Protein AF-A0A3M2K4P4-F1 (afdb_monomer_lite)

Structure (mmCIF, N/CA/C/O backbone):
data_AF-A0A3M2K4P4-F1
#
_entry.id   AF-A0A3M2K4P4-F1
#
loop_
_atom_site.group_PDB
_atom_site.id
_atom_site.type_symbol
_atom_site.label_atom_id
_atom_site.label_alt_id
_atom_site.label_comp_id
_atom_site.label_asym_id
_atom_site.label_entity_id
_atom_site.label_seq_id
_atom_site.pdbx_PDB_ins_code
_atom_site.Cartn_x
_atom_site.Cartn_y
_atom_site.Cartn_z
_atom_site.occupancy
_atom_site.B_iso_or_equiv
_atom_site.auth_seq_id
_atom_site.auth_comp_id
_atom_site.auth_asym_id
_atom_site.auth_atom_id
_atom_site.pdbx_PDB_model_num
ATOM 1 N N . MET A 1 1 ? 1.712 21.536 68.645 1.00 36.56 1 MET A N 1
ATOM 2 C CA . MET A 1 1 ? 0.924 21.817 67.427 1.00 36.56 1 MET A CA 1
ATOM 3 C C . MET A 1 1 ? 0.903 20.553 66.598 1.00 36.56 1 MET A C 1
ATOM 5 O O . MET A 1 1 ? 1.963 20.072 66.231 1.00 36.56 1 MET A O 1
ATOM 9 N N . ILE A 1 2 ? -0.284 19.988 66.403 1.00 33.88 2 ILE A N 1
ATOM 10 C CA . ILE A 1 2 ? -0.545 18.849 65.521 1.00 33.88 2 ILE A CA 1
ATOM 11 C C . ILE A 1 2 ? -1.003 19.459 64.196 1.00 33.88 2 ILE A C 1
ATOM 13 O O . ILE A 1 2 ? -1.949 20.243 64.205 1.00 33.88 2 ILE A O 1
ATOM 17 N N . ALA A 1 3 ? -0.339 19.133 63.091 1.00 34.56 3 ALA A N 1
ATOM 18 C CA . ALA A 1 3 ? -0.828 19.438 61.752 1.00 34.56 3 ALA A CA 1
ATOM 19 C C . ALA A 1 3 ? -0.998 18.115 61.003 1.00 34.56 3 ALA A C 1
ATOM 21 O O . ALA A 1 3 ? -0.027 17.474 60.610 1.00 34.56 3 ALA A O 1
ATOM 22 N N . ALA A 1 4 ? -2.256 17.701 60.885 1.00 36.50 4 ALA A N 1
ATOM 23 C CA . ALA A 1 4 ? -2.711 16.687 59.955 1.00 36.50 4 ALA A CA 1
ATOM 24 C C . ALA A 1 4 ? -3.015 17.362 58.610 1.00 36.50 4 ALA A C 1
ATOM 26 O O . ALA A 1 4 ? -3.695 18.385 58.576 1.00 36.50 4 ALA A O 1
ATOM 27 N N . VAL A 1 5 ? -2.546 16.762 57.522 1.00 39.50 5 VAL A N 1
ATOM 28 C CA . VAL A 1 5 ? -3.052 16.949 56.153 1.00 39.50 5 VAL A CA 1
ATOM 29 C C . VAL A 1 5 ? -3.102 15.524 55.597 1.00 39.50 5 VAL A C 1
ATOM 31 O O . VAL A 1 5 ? -2.064 14.942 55.307 1.00 39.50 5 VAL A O 1
ATOM 34 N N . ILE A 1 6 ? -4.161 14.762 55.887 1.00 40.75 6 ILE A N 1
ATOM 35 C CA . ILE A 1 6 ? -5.349 14.549 55.037 1.00 40.75 6 ILE A CA 1
ATOM 36 C C . ILE A 1 6 ? -4.992 14.561 53.550 1.00 40.75 6 ILE A C 1
ATOM 38 O O . ILE A 1 6 ? -4.611 15.585 52.994 1.00 40.75 6 ILE A O 1
ATOM 42 N N . GLY A 1 7 ? -5.097 13.380 52.947 1.00 34.50 7 GLY A N 1
ATOM 43 C CA . GLY A 1 7 ? -4.673 13.114 51.588 1.00 34.50 7 GLY A CA 1
ATOM 44 C C . GLY A 1 7 ? -5.537 13.748 50.507 1.00 34.50 7 GLY A C 1
ATOM 45 O O . GLY A 1 7 ? -6.680 14.143 50.720 1.00 34.50 7 GLY A O 1
ATOM 46 N N . ALA A 1 8 ? -4.962 13.744 49.313 1.00 34.66 8 ALA A N 1
ATOM 47 C CA . ALA A 1 8 ? -5.677 13.780 48.053 1.00 34.66 8 ALA A CA 1
ATOM 48 C C . ALA A 1 8 ? -5.271 12.508 47.305 1.00 34.66 8 ALA A C 1
ATOM 50 O O . ALA A 1 8 ? -4.270 12.466 46.593 1.00 34.66 8 ALA A O 1
ATOM 51 N N . GLY A 1 9 ? -6.005 11.433 47.581 1.00 32.06 9 GLY A N 1
ATOM 52 C CA . GLY A 1 9 ? -6.068 10.310 46.666 1.00 32.06 9 GLY A CA 1
ATOM 53 C C . GLY A 1 9 ? -6.831 10.716 45.408 1.00 32.06 9 GLY A C 1
ATOM 54 O O . GLY A 1 9 ? -7.699 11.590 45.449 1.00 32.06 9 GLY A O 1
ATOM 55 N N . SER A 1 10 ? -6.515 10.003 44.330 1.00 39.97 10 SER A N 1
ATOM 56 C CA . SER A 1 10 ? -7.394 9.717 43.195 1.00 39.97 10 SER A CA 1
ATOM 57 C C . SER A 1 10 ? -7.942 10.914 42.416 1.00 39.97 10 SER A C 1
ATOM 59 O O . SER A 1 10 ? -9.105 11.278 42.549 1.00 39.97 10 SER A O 1
ATOM 61 N N . SER A 1 11 ? -7.155 11.391 41.451 1.00 33.38 11 SER A N 1
ATOM 62 C CA . SER A 1 11 ? -7.705 11.671 40.122 1.00 33.38 11 SER A CA 1
ATOM 63 C C . SER A 1 11 ? -7.665 10.369 39.316 1.00 33.38 11 SER A C 1
ATOM 65 O O . SER A 1 11 ? -6.853 10.206 38.408 1.00 33.38 11 SER A O 1
ATOM 67 N N . ALA A 1 12 ? -8.508 9.407 39.702 1.00 38.25 12 ALA A N 1
ATOM 68 C CA . ALA A 1 12 ? -8.997 8.445 38.731 1.00 38.25 12 ALA A CA 1
ATOM 69 C C . ALA A 1 12 ? -9.839 9.293 37.780 1.00 38.25 12 ALA A C 1
ATOM 71 O O . ALA A 1 12 ? -10.959 9.675 38.119 1.00 38.25 12 ALA A O 1
ATOM 72 N N . ALA A 1 13 ? -9.227 9.712 36.671 1.00 39.34 13 ALA A N 1
ATOM 73 C CA . ALA A 1 13 ? -9.981 10.169 35.521 1.00 39.34 13 ALA A CA 1
ATOM 74 C C . ALA A 1 13 ? -11.077 9.128 35.306 1.00 39.34 13 ALA A C 1
ATOM 76 O O . ALA A 1 13 ? -10.793 7.930 35.375 1.00 39.34 13 ALA A O 1
ATOM 77 N N . GLU A 1 14 ? -12.318 9.590 35.202 1.00 40.16 14 GLU A N 1
ATOM 78 C CA . GLU A 1 14 ? -13.475 8.742 34.973 1.00 40.16 14 GLU A CA 1
ATOM 79 C C . GLU A 1 14 ? -13.104 7.750 33.875 1.00 40.16 14 GLU A C 1
ATOM 81 O O . GLU A 1 14 ? -12.906 8.137 32.725 1.00 40.16 14 GLU A O 1
ATOM 86 N N . ALA A 1 15 ? -12.927 6.483 34.257 1.00 43.59 15 ALA A N 1
ATOM 87 C CA . ALA A 1 15 ? -12.843 5.391 33.316 1.00 43.59 15 ALA A CA 1
ATOM 88 C C . ALA A 1 15 ? -14.204 5.390 32.624 1.00 43.59 15 ALA A C 1
ATOM 90 O O . ALA A 1 15 ? -15.168 4.827 33.142 1.00 43.59 15 ALA A O 1
ATOM 91 N N . SER A 1 16 ? -14.311 6.149 31.531 1.00 52.38 16 SER A N 1
ATOM 92 C CA . SER A 1 16 ? -15.466 6.175 30.650 1.00 52.38 16 SER A CA 1
ATOM 93 C C . SER A 1 16 ? -15.803 4.721 30.389 1.00 52.38 16 SER A C 1
ATOM 95 O O . SER A 1 16 ? -14.958 4.055 29.819 1.00 52.38 16 SER A O 1
ATOM 97 N N . ASP A 1 17 ? -16.934 4.218 30.880 1.00 70.75 17 ASP A N 1
ATOM 98 C CA . ASP A 1 17 ? -17.242 2.785 30.972 1.00 70.75 17 ASP A CA 1
ATOM 99 C C . ASP A 1 17 ? -16.776 2.003 29.733 1.00 70.75 17 ASP A C 1
ATOM 101 O O . ASP A 1 17 ? -17.458 1.998 28.710 1.00 70.75 17 ASP A O 1
ATOM 105 N N . ILE A 1 18 ? -15.578 1.414 29.808 1.00 78.00 18 ILE A N 1
ATOM 106 C CA . ILE A 1 18 ? -14.927 0.710 28.693 1.00 78.00 18 ILE A CA 1
ATOM 107 C C . ILE A 1 18 ? -15.482 -0.715 28.606 1.00 78.00 18 ILE A C 1
ATOM 109 O O . ILE A 1 18 ? -15.419 -1.351 27.553 1.00 78.00 18 ILE A O 1
ATOM 113 N N . GLY A 1 19 ? -16.134 -1.183 29.680 1.00 81.81 19 GLY A N 1
ATOM 114 C CA . GLY A 1 19 ? -16.875 -2.440 29.706 1.00 81.81 19 GLY A CA 1
ATOM 115 C C . GLY A 1 19 ? -17.906 -2.521 28.582 1.00 81.81 19 GLY A C 1
ATOM 116 O O . GLY A 1 19 ? -18.100 -3.594 28.017 1.00 81.81 19 GLY A O 1
ATOM 117 N N . ARG A 1 20 ? -18.456 -1.378 28.143 1.00 87.50 20 ARG A N 1
ATOM 118 C CA . ARG A 1 20 ? -19.363 -1.305 26.987 1.00 87.50 20 ARG A CA 1
ATOM 119 C C . ARG A 1 20 ? -18.801 -1.935 25.709 1.00 87.50 20 ARG A C 1
ATOM 121 O O . ARG A 1 20 ? -19.560 -2.489 24.921 1.00 87.50 20 ARG A O 1
ATOM 128 N N . PHE A 1 21 ? -17.488 -1.861 25.484 1.00 89.31 21 PHE A N 1
ATOM 129 C CA . PHE A 1 21 ? -16.862 -2.434 24.290 1.00 89.31 21 PHE A CA 1
ATOM 130 C C . PHE A 1 21 ? -16.743 -3.962 24.384 1.00 89.31 21 PHE A C 1
ATOM 132 O O . PHE A 1 21 ? -16.843 -4.637 23.362 1.00 89.31 21 PHE A O 1
ATOM 139 N N . LEU A 1 22 ? -16.610 -4.509 25.600 1.00 89.31 22 LEU A N 1
ATOM 140 C CA . LEU A 1 22 ? -16.561 -5.954 25.861 1.00 89.31 22 LEU A CA 1
ATOM 141 C C . LEU A 1 22 ? -17.911 -6.644 25.628 1.00 89.31 22 LEU A C 1
ATOM 143 O O . LEU A 1 22 ? -17.963 -7.834 25.316 1.00 89.31 22 LEU A O 1
ATOM 147 N N . GLU A 1 23 ? -19.015 -5.909 25.761 1.00 89.50 23 GLU A N 1
ATOM 148 C CA . GLU A 1 23 ? -20.362 -6.443 25.539 1.00 89.50 23 GLU A CA 1
ATOM 149 C C . GLU A 1 23 ? -20.672 -6.680 24.050 1.00 89.50 23 GLU A C 1
ATOM 151 O O . GLU A 1 23 ? -21.528 -7.505 23.702 1.00 89.50 23 GLU A O 1
ATOM 156 N N . VAL A 1 24 ? -19.961 -5.993 23.150 1.00 90.31 24 VAL A N 1
ATOM 157 C CA . VAL A 1 24 ? -20.183 -6.074 21.705 1.00 90.31 24 VAL A CA 1
ATOM 158 C C . VAL A 1 24 ? -19.414 -7.247 21.111 1.00 90.31 24 VAL A C 1
ATOM 160 O O . VAL A 1 24 ? -18.195 -7.231 20.988 1.00 90.31 24 VAL A O 1
ATOM 163 N N . LYS A 1 25 ? -20.145 -8.261 20.647 1.00 87.69 25 LYS A N 1
ATOM 164 C CA . LYS A 1 25 ? -19.541 -9.482 20.087 1.00 87.69 25 LYS A CA 1
ATOM 165 C C . LYS A 1 25 ? -19.096 -9.355 18.635 1.00 87.69 25 LYS A C 1
ATOM 167 O O . LYS A 1 25 ? -18.341 -10.200 18.161 1.00 87.69 25 LYS A O 1
ATOM 172 N N . ARG A 1 26 ? -19.650 -8.391 17.895 1.00 91.75 26 ARG A N 1
ATOM 173 C CA . ARG A 1 26 ? -19.421 -8.236 16.457 1.00 91.75 26 ARG A CA 1
ATOM 174 C C . ARG A 1 26 ? -19.430 -6.782 16.044 1.00 91.75 26 ARG A C 1
ATOM 176 O O . ARG A 1 26 ? -20.260 -6.001 16.499 1.00 91.75 26 ARG A O 1
ATOM 183 N N . TRP A 1 27 ? -18.535 -6.478 15.122 1.00 94.06 27 TRP A N 1
ATOM 184 C CA . TRP A 1 27 ? -18.310 -5.149 14.598 1.00 94.06 27 TRP A CA 1
ATOM 185 C C . TRP A 1 27 ? -18.280 -5.205 13.084 1.00 94.06 27 TRP A C 1
ATOM 187 O O . TRP A 1 27 ? -17.626 -6.073 12.504 1.00 94.06 27 TRP A O 1
ATOM 197 N N . LYS A 1 28 ? -18.955 -4.259 12.440 1.00 94.50 28 LYS A N 1
ATOM 198 C CA . LYS A 1 28 ? -18.859 -4.029 11.005 1.00 94.50 28 LYS A CA 1
ATOM 199 C C . LYS A 1 28 ? -18.001 -2.800 10.762 1.00 94.50 28 LYS A C 1
ATOM 201 O O . LYS A 1 28 ? -18.302 -1.729 11.287 1.00 94.50 28 LYS A O 1
ATOM 206 N N . CYS A 1 29 ? -16.980 -2.966 9.934 1.00 94.69 29 CYS A N 1
ATOM 207 C CA . CYS A 1 29 ? -15.989 -1.938 9.691 1.00 94.69 29 CYS A CA 1
ATOM 208 C C . CYS A 1 29 ? -15.788 -1.645 8.207 1.00 94.69 29 CYS A C 1
ATOM 210 O O . CYS A 1 29 ? -15.937 -2.525 7.353 1.00 94.69 29 CYS A O 1
ATOM 212 N N . THR A 1 30 ? -15.405 -0.404 7.925 1.00 95.69 30 THR A N 1
ATOM 213 C CA . THR A 1 30 ? -14.955 0.071 6.618 1.00 95.69 30 THR A CA 1
ATOM 214 C C . THR A 1 30 ? -13.690 0.903 6.764 1.00 95.69 30 THR A C 1
ATOM 216 O O . THR A 1 30 ? -13.599 1.703 7.698 1.00 95.69 30 THR A O 1
ATOM 219 N N . ILE A 1 31 ? -12.766 0.761 5.815 1.00 94.44 31 ILE A N 1
ATOM 220 C CA . ILE A 1 31 ? -11.576 1.610 5.677 1.00 94.44 31 ILE A CA 1
ATOM 221 C C . ILE A 1 31 ? -11.537 2.178 4.265 1.00 94.44 31 ILE A C 1
ATOM 223 O O . ILE A 1 31 ? -11.767 1.457 3.296 1.00 94.44 31 ILE A O 1
ATOM 227 N N . GLU A 1 32 ? -11.185 3.450 4.156 1.00 96.69 32 GLU A N 1
ATOM 228 C CA . GLU A 1 32 ? -10.674 4.039 2.927 1.00 96.69 32 GLU A CA 1
ATOM 229 C C . GLU A 1 32 ? -9.256 4.547 3.191 1.00 96.69 32 GLU A C 1
ATOM 231 O O . GLU A 1 32 ? -9.051 5.342 4.107 1.00 96.69 32 GLU A O 1
ATOM 236 N N . ALA A 1 33 ? -8.281 4.093 2.409 1.00 94.81 33 ALA A N 1
ATOM 237 C CA . ALA A 1 33 ? -6.909 4.580 2.475 1.00 94.81 33 ALA A CA 1
ATOM 238 C C . ALA A 1 33 ? -6.460 5.077 1.105 1.00 94.81 33 ALA A C 1
ATOM 240 O O . ALA A 1 33 ? -6.846 4.524 0.074 1.00 94.81 33 ALA A O 1
ATOM 241 N N . SER A 1 34 ? -5.671 6.145 1.083 1.00 94.94 34 SER A N 1
ATOM 242 C CA . SER A 1 34 ? -5.188 6.748 -0.158 1.00 94.94 34 SER A CA 1
ATOM 243 C C . SER A 1 34 ? -3.768 7.266 -0.013 1.00 94.94 34 SER A C 1
ATOM 245 O O . SER A 1 34 ? -3.429 7.871 1.003 1.00 94.94 34 SER A O 1
ATOM 247 N N . LEU A 1 35 ? -2.967 7.050 -1.050 1.00 91.94 35 LEU A N 1
ATOM 248 C CA . LEU A 1 35 ? -1.616 7.580 -1.188 1.00 91.94 35 LEU A CA 1
ATOM 249 C C . LEU A 1 35 ? -1.522 8.326 -2.515 1.00 91.94 35 LEU A C 1
ATOM 251 O O . LEU A 1 35 ? -1.829 7.767 -3.567 1.00 91.94 35 LEU A O 1
ATOM 255 N N . GLU A 1 36 ? -1.060 9.570 -2.465 1.00 91.44 36 GLU A N 1
ATOM 256 C CA . GLU A 1 36 ? -0.701 10.349 -3.647 1.00 91.44 36 GLU A CA 1
ATOM 257 C C . GLU A 1 36 ? 0.691 10.942 -3.442 1.00 91.44 36 GLU A C 1
ATOM 259 O O . GLU A 1 36 ? 0.917 11.695 -2.495 1.00 91.44 36 GLU A O 1
ATOM 264 N N . ARG A 1 37 ? 1.629 10.606 -4.333 1.00 85.06 37 ARG A N 1
ATOM 265 C CA . ARG A 1 37 ? 3.025 11.051 -4.252 1.00 85.06 37 ARG A CA 1
ATOM 266 C C . ARG A 1 37 ? 3.539 11.473 -5.628 1.00 85.06 37 ARG A C 1
ATOM 268 O O . ARG A 1 37 ? 3.378 10.726 -6.587 1.00 85.06 37 ARG A O 1
ATOM 275 N N . ASP A 1 38 ? 4.190 12.633 -5.709 1.00 86.69 38 ASP A N 1
ATOM 276 C CA . ASP A 1 38 ? 4.946 13.117 -6.882 1.00 86.69 38 ASP A CA 1
ATOM 277 C C . ASP A 1 38 ? 6.368 13.453 -6.417 1.00 86.69 38 ASP A C 1
ATOM 279 O O . ASP A 1 38 ? 6.573 14.337 -5.579 1.00 86.69 38 ASP A O 1
ATOM 283 N N . VAL A 1 39 ? 7.352 12.705 -6.917 1.00 80.50 39 VAL A N 1
ATOM 284 C CA . VAL A 1 39 ? 8.762 12.840 -6.542 1.00 80.50 39 VAL A CA 1
ATOM 285 C C . VAL A 1 39 ? 9.601 13.110 -7.777 1.00 80.50 39 VAL A C 1
ATOM 287 O O . VAL A 1 39 ? 9.469 12.450 -8.807 1.00 80.50 39 VAL A O 1
ATOM 290 N N . ARG A 1 40 ? 10.537 14.056 -7.661 1.00 81.12 40 ARG A N 1
ATOM 291 C CA . ARG A 1 40 ? 11.508 14.379 -8.711 1.00 81.12 40 ARG A CA 1
ATOM 292 C C . ARG A 1 40 ? 12.910 14.422 -8.138 1.00 81.12 40 ARG A C 1
ATOM 294 O O . ARG A 1 40 ? 13.126 14.987 -7.068 1.00 81.12 40 ARG A O 1
ATOM 301 N N . GLY A 1 41 ? 13.870 13.880 -8.880 1.00 69.56 41 GLY A N 1
ATOM 302 C CA . GLY A 1 41 ? 15.268 13.869 -8.466 1.00 69.56 41 GLY A CA 1
ATOM 303 C C . GLY A 1 41 ? 16.245 13.994 -9.629 1.00 69.56 41 GLY A C 1
ATOM 304 O O . GLY A 1 41 ? 15.956 13.602 -10.760 1.00 69.56 41 GLY A O 1
ATOM 305 N N . GLN A 1 42 ? 17.423 14.541 -9.329 1.00 64.56 42 GLN A N 1
ATOM 306 C CA . GLN A 1 42 ? 18.599 14.515 -10.198 1.00 64.56 42 GLN A CA 1
ATOM 307 C C . GLN A 1 42 ? 19.719 13.766 -9.483 1.00 64.56 42 GLN A C 1
ATOM 309 O O . GLN A 1 42 ? 20.012 14.034 -8.319 1.00 64.56 42 GLN A O 1
ATOM 314 N N . THR A 1 43 ? 20.369 12.851 -10.187 1.00 57.72 43 THR A N 1
ATOM 315 C CA . THR A 1 43 ? 21.491 12.061 -9.683 1.00 57.72 43 THR A CA 1
ATOM 316 C C . THR A 1 43 ? 22.705 12.392 -10.547 1.00 57.72 43 THR A C 1
ATOM 318 O O . THR A 1 43 ? 22.769 12.051 -11.721 1.00 57.72 43 THR A O 1
ATOM 321 N N . GLY A 1 44 ? 23.645 13.166 -9.992 1.00 45.38 44 GLY A N 1
ATOM 322 C CA . GLY A 1 44 ? 24.814 13.675 -10.723 1.00 45.38 44 GLY A CA 1
ATOM 323 C C . GLY A 1 44 ? 25.785 12.582 -11.216 1.00 45.38 44 GLY A C 1
ATOM 324 O O . GLY A 1 44 ? 25.598 11.400 -10.926 1.00 45.38 44 GLY A O 1
ATOM 325 N N . PRO A 1 45 ? 26.888 12.951 -11.906 1.00 36.00 45 PRO A N 1
ATOM 326 C CA . PRO A 1 45 ? 27.797 12.019 -12.596 1.00 36.00 45 PRO A CA 1
ATOM 327 C C . PRO A 1 45 ? 28.626 11.076 -11.691 1.00 36.00 45 PRO A C 1
ATOM 329 O O . PRO A 1 45 ? 29.477 10.349 -12.195 1.00 36.00 45 PRO A O 1
ATOM 332 N N . GLY A 1 46 ? 28.365 11.052 -10.380 1.00 42.09 46 GLY A N 1
ATOM 333 C CA . GLY A 1 46 ? 28.838 10.041 -9.420 1.00 42.09 46 GLY A CA 1
ATOM 334 C C . GLY A 1 46 ? 27.772 9.008 -9.021 1.00 42.09 46 GLY A C 1
ATOM 335 O O . GLY A 1 46 ? 27.965 8.306 -8.036 1.00 42.09 46 GLY A O 1
ATOM 336 N N . GLY A 1 47 ? 26.650 8.983 -9.753 1.00 38.06 47 GLY A N 1
ATOM 337 C CA . GLY A 1 47 ? 25.554 8.011 -9.770 1.00 38.06 47 GLY A CA 1
ATOM 338 C C . GLY A 1 47 ? 25.419 7.063 -8.580 1.00 38.06 47 GLY A C 1
ATOM 339 O O . GLY A 1 47 ? 26.133 6.076 -8.501 1.00 38.06 47 GLY A O 1
ATOM 340 N N . MET A 1 48 ? 24.427 7.322 -7.722 1.00 39.81 48 MET A N 1
ATOM 341 C CA . MET A 1 48 ? 23.622 6.331 -6.977 1.00 39.81 48 MET A CA 1
ATOM 342 C C . MET A 1 48 ? 24.310 5.153 -6.255 1.00 39.81 48 MET A C 1
ATOM 344 O O . MET A 1 48 ? 23.622 4.225 -5.842 1.00 39.81 48 MET A O 1
ATOM 348 N N . ALA A 1 49 ? 25.620 5.173 -6.026 1.00 38.97 49 ALA A N 1
ATOM 349 C CA . ALA A 1 49 ? 26.278 4.218 -5.135 1.00 38.97 49 ALA A CA 1
ATOM 350 C C . ALA A 1 49 ? 26.074 4.582 -3.650 1.00 38.97 49 ALA A C 1
ATOM 352 O O . ALA A 1 49 ? 26.300 3.746 -2.782 1.00 38.97 49 ALA A O 1
ATOM 353 N N . TYR A 1 50 ? 25.632 5.813 -3.362 1.00 39.06 50 TYR A N 1
ATOM 354 C CA . TYR A 1 50 ? 25.633 6.387 -2.013 1.00 39.06 50 TYR A CA 1
ATOM 355 C C . TYR A 1 50 ? 24.351 7.122 -1.616 1.00 39.06 50 TYR A C 1
ATOM 357 O O . TYR A 1 50 ? 24.384 7.820 -0.610 1.00 39.06 50 TYR A O 1
ATOM 365 N N . ASP A 1 51 ? 23.241 7.009 -2.356 1.00 42.44 51 ASP A N 1
ATOM 366 C CA . ASP A 1 51 ? 21.977 7.574 -1.864 1.00 42.44 51 ASP A CA 1
ATOM 367 C C . ASP A 1 51 ? 21.319 6.570 -0.903 1.00 42.44 51 ASP A C 1
ATOM 369 O O . ASP A 1 51 ? 20.753 5.567 -1.368 1.00 42.44 51 ASP A O 1
ATOM 373 N N . PRO A 1 52 ? 21.384 6.798 0.426 1.00 42.38 52 PRO A N 1
ATOM 374 C CA . PRO A 1 52 ? 20.840 5.868 1.398 1.00 42.38 52 PRO A CA 1
ATOM 375 C C . PRO A 1 52 ? 19.333 5.742 1.218 1.00 42.38 52 PRO A C 1
ATOM 377 O O . PRO A 1 52 ? 18.804 4.691 1.528 1.00 42.38 52 PRO A O 1
ATOM 380 N N . LYS A 1 53 ? 18.641 6.745 0.646 1.00 41.47 53 LYS A N 1
ATOM 381 C CA . LYS A 1 53 ? 17.202 6.670 0.374 1.00 41.47 53 LYS A CA 1
ATOM 382 C C . LYS A 1 53 ? 16.857 5.724 -0.766 1.00 41.47 53 LYS A C 1
ATOM 384 O O . LYS A 1 53 ? 15.793 5.134 -0.707 1.00 41.47 53 LYS A O 1
ATOM 389 N N . ARG A 1 54 ? 17.717 5.516 -1.772 1.00 44.44 54 ARG A N 1
ATOM 390 C CA . ARG A 1 54 ? 17.452 4.517 -2.828 1.00 44.44 54 ARG A CA 1
ATOM 391 C C . ARG A 1 54 ? 17.903 3.122 -2.424 1.00 44.44 54 ARG A C 1
ATOM 393 O O . ARG A 1 54 ? 17.216 2.172 -2.766 1.00 44.44 54 ARG A O 1
ATOM 400 N N . GLN A 1 55 ? 18.996 2.992 -1.669 1.00 41.09 55 GLN A N 1
ATOM 401 C CA . GLN A 1 55 ? 19.314 1.717 -1.019 1.00 41.09 55 GLN A CA 1
ATOM 402 C C . GLN A 1 55 ? 18.233 1.348 -0.008 1.00 41.09 55 GLN A C 1
ATOM 404 O O . GLN A 1 55 ? 17.858 0.197 0.038 1.00 41.09 55 GLN A O 1
ATOM 409 N N . PHE A 1 56 ? 17.648 2.311 0.699 1.00 37.69 56 PHE A N 1
ATOM 410 C CA . PHE A 1 56 ? 16.459 2.121 1.524 1.00 37.69 56 PHE A CA 1
ATOM 411 C C . PHE A 1 56 ? 15.226 1.809 0.661 1.00 37.69 56 PHE A C 1
ATOM 413 O O . PHE A 1 56 ? 14.589 0.816 0.922 1.00 37.69 56 PHE A O 1
ATOM 420 N N . MET A 1 57 ? 14.933 2.500 -0.446 1.00 38.25 57 MET A N 1
ATOM 421 C CA . MET A 1 57 ? 13.780 2.166 -1.318 1.00 38.25 57 MET A CA 1
ATOM 422 C C . MET A 1 57 ? 13.933 0.827 -2.072 1.00 38.25 57 MET A C 1
ATOM 424 O O . MET A 1 57 ? 12.934 0.205 -2.413 1.00 38.25 57 MET A O 1
ATOM 428 N N . GLN A 1 58 ? 15.167 0.365 -2.314 1.00 42.00 58 GLN A N 1
ATOM 429 C CA . GLN A 1 58 ? 15.485 -0.962 -2.863 1.00 42.00 58 GLN A CA 1
ATOM 430 C C . GLN A 1 58 ? 15.597 -2.051 -1.780 1.00 42.00 58 GLN A C 1
ATOM 432 O O . GLN A 1 58 ? 15.320 -3.206 -2.078 1.00 42.00 58 GLN A O 1
ATOM 437 N N . ALA A 1 59 ? 16.010 -1.711 -0.551 1.00 36.25 59 ALA A N 1
ATOM 438 C CA . ALA A 1 59 ? 16.165 -2.639 0.579 1.00 36.25 59 ALA A CA 1
ATOM 439 C C . ALA A 1 59 ? 14.942 -2.695 1.512 1.00 36.25 59 ALA A C 1
ATOM 441 O O . ALA A 1 59 ? 14.862 -3.611 2.321 1.00 36.25 59 ALA A O 1
ATOM 442 N N . LEU A 1 60 ? 14.001 -1.754 1.402 1.00 31.78 60 LEU A N 1
ATOM 443 C CA . LEU A 1 60 ? 12.717 -1.741 2.112 1.00 31.78 60 LEU A CA 1
ATOM 444 C C . LEU A 1 60 ? 11.571 -2.391 1.330 1.00 31.78 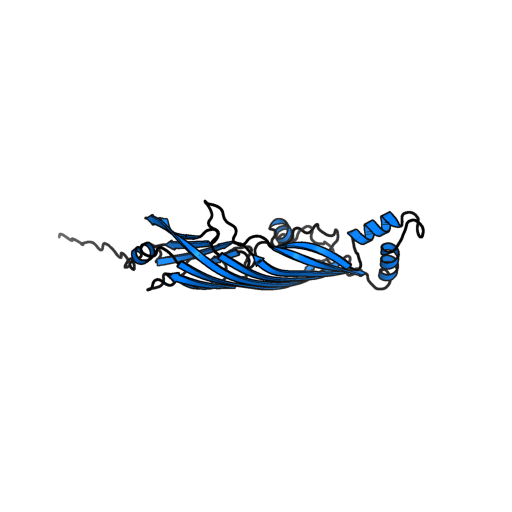60 LEU A C 1
ATOM 446 O O . LEU A 1 60 ? 10.456 -2.397 1.828 1.00 31.78 60 LEU A O 1
ATOM 450 N N . GLY A 1 61 ? 11.754 -2.800 0.072 1.00 34.53 61 GLY A N 1
ATOM 451 C CA . GLY A 1 61 ? 10.592 -3.153 -0.760 1.00 34.53 61 GLY A CA 1
ATOM 452 C C . GLY A 1 61 ? 9.637 -1.972 -1.028 1.00 34.53 61 GLY A C 1
ATOM 453 O O . GLY A 1 61 ? 8.622 -2.142 -1.687 1.00 34.53 61 GLY A O 1
ATOM 454 N N . ALA A 1 62 ? 9.986 -0.742 -0.623 1.00 34.66 62 ALA A N 1
ATOM 455 C CA . ALA A 1 62 ? 9.139 0.460 -0.656 1.00 34.66 62 ALA A CA 1
ATOM 456 C C . ALA A 1 62 ? 8.908 1.077 -2.054 1.00 34.66 62 ALA A C 1
ATOM 458 O O . ALA A 1 62 ? 8.365 2.177 -2.172 1.00 34.66 62 ALA A O 1
ATOM 459 N N . SER A 1 63 ? 9.313 0.387 -3.126 1.00 34.75 63 SER A N 1
ATOM 460 C CA . SER A 1 63 ? 8.735 0.593 -4.460 1.00 34.75 63 SER A CA 1
ATOM 461 C C . SER A 1 63 ? 7.532 -0.312 -4.728 1.00 34.75 63 SER A C 1
ATOM 463 O O . SER A 1 63 ? 7.038 -0.301 -5.848 1.00 34.75 63 SER A O 1
ATOM 465 N N . GLY A 1 64 ? 7.112 -1.132 -3.756 1.00 34.62 64 GLY A N 1
ATOM 466 C CA . GLY A 1 64 ? 6.143 -2.205 -3.941 1.00 34.62 64 GLY A CA 1
ATOM 467 C C . GLY A 1 64 ? 6.501 -3.034 -5.168 1.00 34.62 64 GLY A C 1
ATOM 468 O O . GLY A 1 64 ? 5.675 -3.230 -6.037 1.00 34.62 64 GLY A O 1
ATOM 469 N N . VAL A 1 65 ? 7.774 -3.351 -5.380 1.00 36.22 65 VAL A N 1
ATOM 470 C CA . VAL A 1 65 ? 8.214 -3.972 -6.627 1.00 36.22 65 VAL A CA 1
ATOM 471 C C . VAL A 1 65 ? 9.603 -4.566 -6.410 1.00 36.22 65 VAL A C 1
ATOM 473 O O . VAL A 1 65 ? 10.592 -3.836 -6.328 1.00 36.22 65 VAL A O 1
ATOM 476 N N . ASN A 1 66 ? 9.716 -5.891 -6.466 1.00 34.75 66 ASN A N 1
ATOM 477 C CA . ASN A 1 66 ? 11.005 -6.572 -6.604 1.00 34.75 66 ASN A CA 1
ATOM 478 C C . ASN A 1 66 ? 11.486 -6.523 -8.076 1.00 34.75 66 ASN A C 1
ATOM 480 O O . ASN A 1 66 ? 11.349 -7.482 -8.837 1.00 34.75 66 ASN A O 1
ATOM 484 N N . MET A 1 67 ? 12.012 -5.373 -8.526 1.00 37.44 67 MET A N 1
ATOM 485 C CA . MET A 1 67 ? 12.624 -5.229 -9.859 1.00 37.44 67 MET A CA 1
ATOM 486 C C . MET A 1 67 ? 14.157 -5.337 -9.776 1.00 37.44 67 MET A C 1
ATOM 488 O O . MET A 1 67 ? 14.778 -4.583 -9.025 1.00 37.44 67 MET A O 1
ATOM 492 N N . PRO A 1 68 ? 14.816 -6.177 -10.603 1.00 34.91 68 PRO A N 1
ATOM 493 C CA . PRO A 1 68 ? 16.269 -6.148 -10.712 1.00 34.91 68 PRO A CA 1
ATOM 494 C C . PRO A 1 68 ? 16.727 -4.788 -11.252 1.00 34.91 68 PRO A C 1
ATOM 496 O O . PRO A 1 68 ? 16.159 -4.260 -12.214 1.00 34.91 68 PRO A O 1
ATOM 499 N N . ALA A 1 69 ? 17.763 -4.226 -10.625 1.00 36.09 69 ALA A N 1
ATOM 500 C CA . ALA A 1 69 ? 18.343 -2.953 -11.024 1.00 36.09 69 ALA A CA 1
ATOM 501 C C . ALA A 1 69 ? 18.750 -2.995 -12.511 1.00 36.09 69 ALA A C 1
ATOM 503 O O . ALA A 1 69 ? 19.549 -3.855 -12.897 1.00 36.09 69 ALA A O 1
ATOM 504 N N . PRO A 1 70 ? 18.264 -2.071 -13.361 1.00 34.34 70 PRO A N 1
ATOM 505 C CA . PRO A 1 70 ? 18.930 -1.828 -14.625 1.00 34.34 70 PRO A CA 1
ATOM 506 C C . PRO A 1 70 ? 20.289 -1.225 -14.266 1.00 34.34 70 PRO A C 1
ATOM 508 O O . PRO A 1 70 ? 20.364 -0.183 -13.615 1.00 34.34 70 PRO A O 1
ATOM 511 N N . GLY A 1 71 ? 21.377 -1.917 -14.592 1.00 32.16 71 GLY A N 1
ATOM 512 C CA . GLY A 1 71 ? 22.710 -1.358 -14.406 1.00 32.16 71 GLY A CA 1
ATOM 513 C C . GLY A 1 71 ? 22.814 -0.004 -15.115 1.00 32.16 71 GLY A C 1
ATOM 514 O O . GLY A 1 71 ? 22.509 0.092 -16.302 1.00 32.16 71 GLY A O 1
ATOM 515 N N . GLY A 1 72 ? 23.244 1.038 -14.398 1.00 44.09 72 GLY A N 1
ATOM 516 C CA . GLY A 1 72 ? 23.508 2.354 -14.981 1.00 44.09 72 GLY A CA 1
ATOM 517 C C . GLY A 1 72 ? 23.213 3.532 -14.052 1.00 44.09 72 GLY A C 1
ATOM 518 O O . GLY A 1 72 ? 22.281 3.512 -13.253 1.00 44.09 72 GLY A O 1
ATOM 519 N N . ASN A 1 73 ? 24.022 4.584 -14.185 1.00 49.78 73 ASN A N 1
ATOM 520 C CA . ASN A 1 73 ? 23.811 5.887 -13.558 1.00 49.78 73 ASN A CA 1
ATOM 521 C C . ASN A 1 73 ? 22.542 6.535 -14.147 1.00 49.78 73 ASN A C 1
ATOM 523 O O . ASN A 1 73 ? 22.598 7.087 -15.247 1.00 49.78 73 ASN A O 1
ATOM 527 N N . THR A 1 74 ? 21.403 6.450 -13.452 1.00 56.00 74 THR A N 1
ATOM 528 C CA . THR A 1 74 ? 20.243 7.325 -13.710 1.00 56.00 74 THR A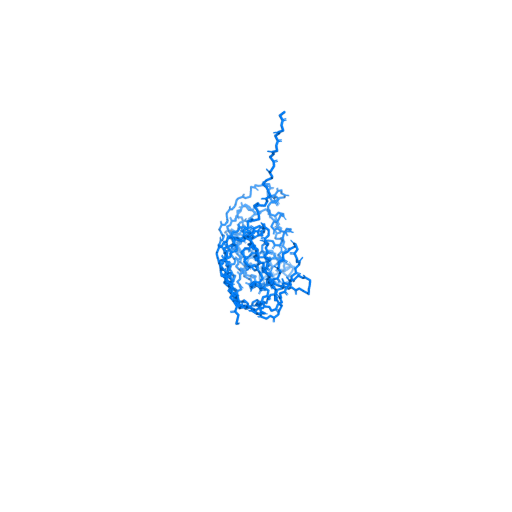 CA 1
ATOM 529 C C . THR A 1 74 ? 20.695 8.773 -13.524 1.00 56.00 74 THR A C 1
ATOM 531 O O . THR A 1 74 ? 21.404 9.061 -12.561 1.00 56.00 74 THR A O 1
ATOM 534 N N . ASP A 1 75 ? 20.332 9.672 -14.436 1.00 66.94 75 ASP A N 1
ATOM 535 C CA . ASP A 1 75 ? 20.691 11.097 -14.386 1.00 66.94 75 ASP A CA 1
ATOM 536 C C . ASP A 1 75 ? 19.569 11.935 -13.755 1.00 66.94 75 ASP A C 1
ATOM 538 O O . ASP A 1 75 ? 19.816 12.885 -13.010 1.00 66.94 75 ASP A O 1
ATOM 542 N N . SER A 1 76 ? 18.317 11.583 -14.049 1.00 71.94 76 SER A N 1
ATOM 543 C CA . SER A 1 76 ? 17.130 12.223 -13.485 1.00 71.94 76 SER A CA 1
ATOM 544 C C . SER A 1 76 ? 15.935 11.284 -13.489 1.00 71.94 76 SER A C 1
ATOM 546 O O . SER A 1 76 ? 15.857 10.391 -14.336 1.00 71.94 76 SER A O 1
ATOM 548 N N . TYR A 1 77 ? 14.974 11.535 -12.605 1.00 77.25 77 TYR A N 1
ATOM 549 C CA . TYR A 1 77 ? 13.704 10.819 -12.597 1.00 77.25 77 TYR A CA 1
ATOM 550 C C . TYR A 1 77 ? 12.533 11.683 -12.121 1.00 77.25 77 TYR A C 1
ATOM 552 O O . TYR A 1 77 ? 12.713 12.696 -11.438 1.00 77.25 77 TYR A O 1
ATOM 560 N N . HIS A 1 78 ? 11.341 11.234 -12.491 1.00 82.44 78 HIS A N 1
ATOM 561 C CA . HIS A 1 78 ? 10.038 11.694 -12.043 1.00 82.44 78 HIS A CA 1
ATOM 562 C C . HIS A 1 78 ? 9.181 10.458 -11.756 1.00 82.44 78 HIS A C 1
ATOM 564 O O . HIS A 1 78 ? 9.071 9.566 -12.595 1.00 82.44 78 HIS A O 1
ATOM 570 N N . GLU A 1 79 ? 8.619 10.385 -10.558 1.00 79.44 79 GLU A N 1
ATOM 571 C CA . GLU A 1 79 ? 7.798 9.271 -10.099 1.00 79.44 79 GLU A CA 1
ATOM 572 C C . GLU A 1 79 ? 6.467 9.802 -9.573 1.00 79.44 79 GLU A C 1
ATOM 574 O O . GLU A 1 79 ? 6.445 10.701 -8.735 1.00 79.44 79 GLU A O 1
ATOM 579 N N . VAL A 1 80 ? 5.371 9.219 -10.054 1.00 86.25 80 VAL A N 1
ATOM 580 C CA . VAL A 1 80 ? 4.010 9.496 -9.598 1.00 86.25 80 VAL A CA 1
ATOM 581 C C . VAL A 1 80 ? 3.388 8.198 -9.099 1.00 86.25 80 VAL A C 1
ATOM 583 O O . VAL A 1 80 ? 3.250 7.241 -9.862 1.00 86.25 80 VAL A O 1
ATOM 586 N N . ILE A 1 81 ? 2.990 8.174 -7.832 1.00 87.81 81 ILE A N 1
ATOM 587 C CA . ILE A 1 81 ? 2.320 7.041 -7.186 1.00 87.81 81 ILE A CA 1
ATOM 588 C C . ILE A 1 81 ? 0.922 7.477 -6.772 1.00 87.81 81 ILE A C 1
ATOM 590 O O . ILE A 1 81 ? 0.748 8.512 -6.129 1.00 87.81 81 ILE A O 1
ATOM 594 N N . SER A 1 82 ? -0.066 6.676 -7.154 1.00 92.50 82 SER A N 1
ATOM 595 C CA . SER A 1 82 ? -1.453 6.815 -6.735 1.00 92.50 82 SER A CA 1
ATOM 596 C C . SER A 1 82 ? -1.978 5.449 -6.324 1.00 92.50 82 SER A C 1
ATOM 598 O O . SER A 1 82 ? -1.975 4.510 -7.124 1.00 92.50 82 SER A O 1
ATOM 600 N N . GLU A 1 83 ? -2.408 5.341 -5.074 1.00 93.75 83 GLU A N 1
ATOM 601 C CA . GLU A 1 83 ? -2.993 4.126 -4.521 1.00 93.75 83 GLU A CA 1
ATOM 602 C C . GLU A 1 83 ? -4.279 4.465 -3.786 1.00 93.75 83 GLU A C 1
ATOM 604 O O . GLU A 1 83 ? -4.403 5.509 -3.141 1.00 93.75 83 GLU A O 1
ATOM 609 N N . THR A 1 84 ? -5.264 3.585 -3.888 1.00 96.00 84 THR A N 1
ATOM 610 C CA . THR A 1 84 ? -6.511 3.691 -3.141 1.00 96.00 84 THR A CA 1
ATOM 611 C C . THR A 1 84 ? -6.961 2.311 -2.719 1.00 96.00 84 THR A C 1
ATOM 613 O O . THR A 1 84 ? -7.005 1.391 -3.532 1.00 96.00 84 THR A O 1
ATOM 616 N N . VAL A 1 85 ? -7.342 2.197 -1.456 1.00 95.50 85 VAL A N 1
ATOM 617 C CA . VAL A 1 85 ? -7.896 0.994 -0.850 1.00 95.50 85 VAL A CA 1
ATOM 618 C C . VAL A 1 85 ? -9.264 1.329 -0.287 1.00 95.50 85 VAL A C 1
ATOM 620 O O . VAL A 1 85 ? -9.423 2.321 0.422 1.00 95.50 85 VAL A O 1
ATOM 623 N N . LYS A 1 86 ? -10.253 0.490 -0.590 1.00 97.06 86 LYS A N 1
ATOM 624 C CA . LYS A 1 86 ? -11.585 0.534 0.016 1.00 97.06 86 LYS A CA 1
ATOM 625 C C . LYS A 1 86 ? -11.929 -0.835 0.559 1.00 97.06 86 LYS A C 1
ATOM 627 O O . LYS A 1 86 ? -12.234 -1.748 -0.203 1.00 97.06 86 LYS A O 1
ATOM 632 N N . ALA A 1 87 ? -11.892 -0.972 1.874 1.00 93.75 87 ALA A N 1
ATOM 633 C CA . ALA A 1 87 ? -12.045 -2.250 2.540 1.00 93.75 87 ALA A CA 1
ATOM 634 C C . ALA A 1 87 ? -13.307 -2.319 3.393 1.00 93.75 87 ALA A C 1
ATOM 636 O O . ALA A 1 87 ? -13.768 -1.321 3.950 1.00 93.75 87 ALA A O 1
ATOM 637 N N . HIS A 1 88 ? -13.846 -3.528 3.517 1.00 93.06 88 HIS A N 1
ATOM 638 C CA . HIS A 1 88 ? -14.921 -3.862 4.439 1.00 93.06 88 HIS A CA 1
ATOM 639 C C . HIS A 1 88 ? -14.609 -5.191 5.121 1.00 93.06 88 HIS A C 1
ATOM 641 O O . HIS A 1 88 ? -14.153 -6.136 4.480 1.00 93.06 88 HIS A O 1
ATOM 647 N N . PHE A 1 89 ? -14.851 -5.274 6.424 1.00 90.69 89 PHE A N 1
ATOM 648 C CA . PHE A 1 89 ? -14.530 -6.465 7.209 1.00 90.69 89 PHE A CA 1
ATOM 649 C C . PHE A 1 89 ? -15.345 -6.503 8.500 1.00 90.69 89 PHE A C 1
ATOM 651 O O . PHE A 1 89 ? -16.011 -5.533 8.882 1.00 90.69 89 PHE A O 1
ATOM 658 N N . ARG A 1 90 ? -15.319 -7.665 9.155 1.00 91.38 90 ARG A N 1
ATOM 659 C CA . ARG A 1 90 ? -15.990 -7.897 10.432 1.00 91.38 90 ARG A CA 1
ATOM 660 C C . ARG A 1 90 ? -15.009 -8.292 11.522 1.00 91.38 90 ARG A C 1
ATOM 662 O O . ARG A 1 90 ? -14.289 -9.283 11.376 1.00 91.38 90 ARG A O 1
ATOM 669 N N . LEU A 1 91 ? -15.081 -7.597 12.651 1.00 90.44 91 LEU A N 1
ATOM 670 C CA . LEU A 1 91 ? -14.399 -8.004 13.879 1.00 90.44 91 LEU A CA 1
ATOM 671 C C . LEU A 1 91 ? -15.360 -8.820 14.717 1.00 90.44 91 LEU A C 1
ATOM 673 O O . LEU A 1 91 ? -16.551 -8.521 14.797 1.00 90.44 91 LEU A O 1
ATOM 677 N N . HIS A 1 92 ? -14.848 -9.893 15.286 1.00 90.62 92 HIS A N 1
ATOM 678 C CA . HIS A 1 92 ? -15.663 -10.895 15.966 1.00 90.62 92 HIS A CA 1
ATOM 679 C C . HIS A 1 92 ? -14.958 -11.496 17.176 1.00 90.62 92 HIS A C 1
ATOM 681 O O . HIS A 1 92 ? -15.544 -12.321 17.875 1.00 90.62 92 HIS A O 1
ATOM 687 N N . HIS A 1 93 ? -13.715 -11.093 17.414 1.00 90.50 93 HIS A N 1
ATOM 688 C CA . HIS A 1 93 ? -12.967 -11.456 18.591 1.00 90.50 93 HIS A CA 1
ATOM 689 C C . HIS A 1 93 ? -12.770 -10.208 19.435 1.00 90.50 93 HIS A C 1
ATOM 691 O O . HIS A 1 93 ? -12.293 -9.190 18.940 1.00 90.50 93 HIS A O 1
ATOM 697 N N . VAL A 1 94 ? -13.150 -10.300 20.704 1.00 91.06 94 VAL A N 1
ATOM 698 C CA . VAL A 1 94 ? -12.890 -9.270 21.706 1.00 91.06 94 VAL A CA 1
ATOM 699 C C . VAL A 1 94 ? -12.135 -9.939 22.838 1.00 91.06 94 VAL A C 1
ATOM 701 O O . VAL A 1 94 ? -12.619 -10.912 23.417 1.00 91.06 94 VAL A O 1
ATOM 704 N N . TYR A 1 95 ? -10.929 -9.456 23.096 1.00 88.88 95 TYR A N 1
ATOM 705 C CA . TYR A 1 95 ? -10.054 -9.941 24.148 1.00 88.88 95 TYR A CA 1
ATOM 706 C C . TYR A 1 95 ? -9.852 -8.844 25.186 1.00 88.88 95 TYR A C 1
ATOM 708 O O . TYR A 1 95 ? -9.482 -7.723 24.842 1.00 88.88 95 TYR A O 1
ATOM 716 N N . ASP A 1 96 ? -10.094 -9.184 26.447 1.00 88.00 96 ASP A N 1
ATOM 717 C CA . ASP A 1 96 ? -9.777 -8.332 27.586 1.00 88.00 96 ASP A CA 1
ATOM 718 C C . ASP A 1 96 ? -8.388 -8.713 28.112 1.00 88.00 96 ASP A C 1
ATOM 720 O O . ASP A 1 96 ? -8.215 -9.757 28.747 1.00 88.00 96 ASP A O 1
ATOM 724 N N . GLY A 1 97 ? -7.394 -7.879 27.808 1.00 81.56 97 GLY A N 1
ATOM 725 C CA . GLY A 1 97 ? -6.029 -8.000 28.314 1.00 81.56 97 GLY A CA 1
ATOM 726 C C . GLY A 1 97 ? -5.849 -7.404 29.711 1.00 81.56 97 GLY A C 1
ATOM 727 O O . GLY A 1 97 ? -4.730 -7.375 30.220 1.00 81.56 97 GLY A O 1
ATOM 728 N N . GLY A 1 98 ? -6.917 -6.915 30.349 1.00 78.56 98 GLY A N 1
ATOM 729 C CA . GLY A 1 98 ? -6.862 -6.239 31.637 1.00 78.56 98 GLY A CA 1
ATOM 730 C C . GLY A 1 98 ? -6.071 -4.927 31.545 1.00 78.56 98 GLY A C 1
ATOM 731 O O . GLY A 1 98 ? -6.500 -4.014 30.838 1.00 78.56 98 GLY A O 1
ATOM 732 N N . PRO A 1 99 ? -4.937 -4.783 32.260 1.00 72.75 99 PRO A N 1
ATOM 733 C CA . PRO A 1 99 ? -4.141 -3.554 32.231 1.00 72.75 99 PRO A CA 1
ATOM 734 C C . PRO A 1 99 ? -3.512 -3.263 30.862 1.00 72.75 99 PRO A C 1
ATOM 736 O O . PRO A 1 99 ? -3.227 -2.103 30.583 1.00 72.75 99 PRO A O 1
ATOM 739 N N . ASP A 1 100 ? -3.328 -4.283 30.019 1.00 76.75 100 ASP A N 1
ATOM 740 C CA . ASP A 1 100 ? -2.734 -4.138 28.684 1.00 76.75 100 ASP A CA 1
ATOM 741 C C . ASP A 1 100 ? -3.740 -3.599 27.645 1.00 76.75 100 ASP A C 1
ATOM 743 O O . ASP A 1 100 ? -3.359 -3.253 26.527 1.00 76.75 100 ASP A O 1
ATOM 747 N N . GLY A 1 101 ? -5.022 -3.496 28.018 1.00 87.62 101 GLY A N 1
ATOM 748 C CA . GLY A 1 101 ? -6.088 -2.950 27.185 1.00 87.62 101 GLY A CA 1
ATOM 749 C C . GLY A 1 101 ? -7.025 -4.000 26.593 1.00 87.62 101 GLY A C 1
ATOM 750 O O . GLY A 1 101 ? -6.993 -5.179 26.947 1.00 87.62 101 GLY A O 1
ATOM 751 N N . ILE A 1 102 ? -7.904 -3.552 25.697 1.00 91.69 102 ILE A N 1
ATOM 752 C CA . ILE A 1 102 ? -8.877 -4.412 25.010 1.00 91.69 102 ILE A CA 1
ATOM 753 C C . ILE A 1 102 ? -8.493 -4.499 23.542 1.00 91.69 102 ILE A C 1
ATOM 755 O O . ILE A 1 102 ? -8.341 -3.474 22.880 1.00 91.69 102 ILE A O 1
ATOM 759 N N . GLN A 1 103 ? -8.410 -5.717 23.019 1.00 92.62 103 GLN A N 1
ATOM 760 C CA . GLN A 1 103 ? -8.190 -5.962 21.599 1.00 92.62 103 GLN A CA 1
ATOM 761 C C . GLN A 1 103 ? -9.500 -6.390 20.937 1.00 92.62 103 GLN A C 1
ATOM 763 O O . GLN A 1 103 ? -10.167 -7.322 21.390 1.00 92.62 103 GLN A O 1
ATOM 768 N N . ILE A 1 104 ? -9.852 -5.738 19.834 1.00 93.31 104 ILE A N 1
ATOM 769 C CA . ILE A 1 104 ? -10.966 -6.114 18.964 1.00 93.31 104 ILE A CA 1
ATOM 770 C C . ILE A 1 104 ? -10.383 -6.486 17.603 1.00 93.31 104 ILE A C 1
ATOM 772 O O . ILE A 1 104 ? -9.816 -5.637 16.922 1.00 93.31 104 ILE A O 1
ATOM 776 N N . SER A 1 105 ? -10.528 -7.739 17.185 1.00 92.38 105 SER A N 1
ATOM 777 C CA . SER A 1 105 ? -9.856 -8.268 15.995 1.00 92.38 105 SER A CA 1
ATOM 778 C C . SER A 1 105 ? -10.760 -9.149 15.132 1.00 92.38 105 SER A C 1
ATOM 780 O O . SER A 1 105 ? -11.853 -9.590 15.525 1.00 92.38 105 SER A O 1
ATOM 782 N N . GLY A 1 106 ? -10.325 -9.367 13.892 1.00 88.06 106 GLY A N 1
ATOM 783 C CA . GLY A 1 106 ? -11.010 -10.239 12.952 1.00 88.06 106 GLY A CA 1
ATOM 784 C C . GLY A 1 106 ? -10.071 -10.844 11.916 1.00 88.06 106 GLY A C 1
ATOM 785 O O . GLY A 1 106 ? -9.174 -10.182 11.414 1.00 88.06 106 GLY A O 1
ATOM 786 N N . TRP A 1 107 ? -10.349 -12.098 11.566 1.00 86.06 107 TRP A N 1
ATOM 787 C CA . TRP A 1 107 ? -9.674 -12.877 10.529 1.00 86.06 107 TRP A CA 1
ATOM 788 C C . TRP A 1 107 ? -10.638 -13.256 9.409 1.00 86.06 107 TRP A C 1
ATOM 790 O O . TRP A 1 107 ? -11.812 -13.518 9.673 1.00 86.06 107 TR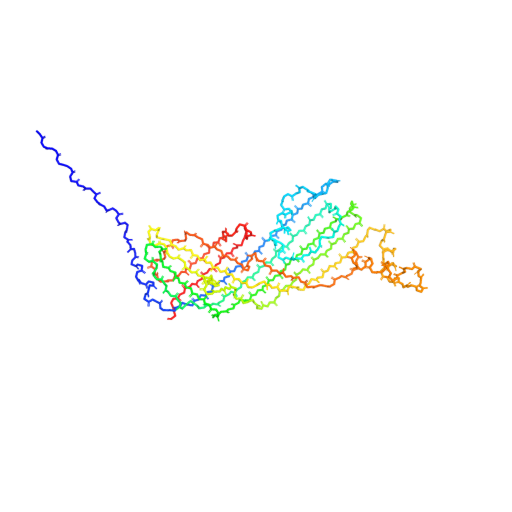P A O 1
ATOM 800 N N . ASN A 1 108 ? -10.135 -13.338 8.174 1.00 70.56 108 ASN A N 1
ATOM 801 C CA . ASN A 1 108 ? -10.769 -14.020 7.033 1.00 70.56 108 ASN A CA 1
ATOM 802 C C . ASN A 1 108 ? -12.224 -13.622 6.689 1.00 70.56 108 ASN A C 1
ATOM 804 O O . ASN A 1 108 ? -12.913 -14.359 5.986 1.00 70.56 108 ASN A O 1
ATOM 808 N N . ASN A 1 109 ? -12.701 -12.458 7.145 1.00 71.25 109 ASN A N 1
ATOM 809 C CA . ASN A 1 109 ? -14.116 -12.064 7.082 1.00 71.25 109 ASN A CA 1
ATOM 810 C C . ASN A 1 109 ? -14.334 -10.700 6.402 1.00 71.25 109 ASN A C 1
ATOM 812 O O . ASN A 1 109 ? -15.199 -9.919 6.814 1.00 71.25 109 ASN A O 1
ATOM 816 N N . GLY A 1 110 ? -13.542 -10.402 5.373 1.00 78.75 110 GLY A N 1
ATOM 817 C CA . GLY A 1 110 ? -13.599 -9.144 4.637 1.00 78.75 110 GLY A CA 1
ATOM 818 C C . GLY A 1 110 ? -12.816 -9.178 3.330 1.00 78.75 110 GLY A C 1
ATOM 819 O O . GLY A 1 110 ? -12.242 -10.203 2.968 1.00 78.75 110 GLY A O 1
ATOM 820 N N . GLY A 1 111 ? -12.799 -8.043 2.640 1.00 86.12 111 GLY A N 1
ATOM 821 C CA . GLY A 1 111 ? -12.014 -7.830 1.430 1.00 86.12 111 GLY A CA 1
ATOM 822 C C . GLY A 1 111 ? -11.870 -6.347 1.113 1.00 86.12 111 GLY A C 1
ATOM 823 O O . GLY A 1 111 ? -12.613 -5.509 1.642 1.00 86.12 111 GLY A O 1
ATOM 824 N N . ALA A 1 112 ? -10.912 -6.031 0.251 1.00 92.62 112 ALA A N 1
ATOM 825 C CA . ALA A 1 112 ? -10.646 -4.674 -0.190 1.00 92.62 112 ALA A CA 1
ATOM 826 C C . ALA A 1 112 ? -10.651 -4.569 -1.711 1.00 92.62 112 ALA A C 1
ATOM 828 O O . ALA A 1 112 ? -10.099 -5.424 -2.390 1.00 92.62 112 ALA A O 1
ATOM 829 N N . GLU A 1 113 ? -11.241 -3.500 -2.233 1.00 96.94 113 GLU A N 1
ATOM 830 C CA . GLU A 1 113 ? -11.012 -3.065 -3.609 1.00 96.94 113 GLU A CA 1
ATOM 831 C C . GLU A 1 113 ? -9.795 -2.145 -3.622 1.00 96.94 113 GLU A C 1
ATOM 833 O O . GLU A 1 113 ? -9.728 -1.178 -2.853 1.00 96.94 113 GLU A O 1
ATOM 838 N N . VAL A 1 114 ? -8.828 -2.468 -4.477 1.00 96.06 114 VAL A N 1
ATOM 839 C CA . VAL A 1 114 ? -7.536 -1.795 -4.551 1.00 96.06 114 VAL A CA 1
ATOM 840 C C . VAL A 1 114 ? -7.307 -1.276 -5.962 1.00 96.06 114 VAL A C 1
ATOM 842 O O . VAL A 1 114 ? -7.364 -2.020 -6.942 1.00 96.06 114 VAL A O 1
ATOM 845 N N . HIS A 1 115 ? -6.957 0.002 -6.047 1.00 97.19 115 HIS A N 1
ATOM 846 C CA . HIS A 1 115 ? -6.494 0.641 -7.269 1.00 97.19 115 HIS A CA 1
ATOM 847 C C . HIS A 1 115 ? -5.066 1.124 -7.054 1.00 97.19 115 HIS A C 1
ATOM 849 O O . HIS A 1 115 ? -4.817 1.935 -6.165 1.00 97.19 115 HIS A O 1
ATOM 855 N N . VAL A 1 116 ? -4.136 0.653 -7.881 1.00 93.44 116 VAL A N 1
ATOM 856 C CA . VAL A 1 116 ? -2.740 1.094 -7.874 1.00 93.44 116 VAL A CA 1
ATOM 857 C C . VAL A 1 116 ? -2.351 1.584 -9.252 1.00 93.44 116 VAL A C 1
ATOM 859 O O . VAL A 1 116 ? -2.588 0.919 -10.264 1.00 93.44 116 VAL A O 1
ATOM 862 N N . ARG A 1 117 ? -1.695 2.739 -9.287 1.00 93.56 117 ARG A N 1
ATOM 863 C CA . ARG A 1 117 ? -1.038 3.276 -10.467 1.00 93.56 117 ARG A CA 1
ATOM 864 C C . ARG A 1 117 ? 0.296 3.890 -10.076 1.00 93.56 117 ARG A C 1
ATOM 866 O O . ARG A 1 117 ? 0.343 4.945 -9.451 1.00 93.56 117 ARG A O 1
ATOM 873 N N . HIS A 1 118 ? 1.374 3.266 -10.529 1.00 87.88 118 HIS A N 1
ATOM 874 C CA . HIS A 1 118 ? 2.727 3.799 -10.405 1.00 87.88 118 HIS A CA 1
ATOM 875 C C . HIS A 1 118 ? 3.241 4.172 -11.787 1.00 87.88 118 HIS A C 1
ATOM 877 O O . HIS A 1 118 ? 3.229 3.349 -12.706 1.00 87.88 118 HIS A O 1
ATOM 883 N N . VAL A 1 119 ? 3.685 5.412 -11.946 1.00 85.62 119 VAL A N 1
ATOM 884 C CA . VAL A 1 119 ? 4.290 5.928 -13.173 1.00 85.62 119 VAL A CA 1
ATOM 885 C C . VAL A 1 119 ? 5.694 6.397 -12.846 1.00 85.62 119 VAL A C 1
ATOM 887 O O . VAL A 1 119 ? 5.893 7.198 -11.941 1.00 85.62 119 VAL A O 1
ATOM 890 N N . PHE A 1 120 ? 6.665 5.920 -13.610 1.00 84.94 120 PHE A N 1
ATOM 891 C CA . PHE A 1 120 ? 8.053 6.335 -13.503 1.00 84.94 120 PHE A CA 1
ATOM 892 C C . PHE A 1 120 ? 8.551 6.796 -14.865 1.00 84.94 120 PHE A C 1
ATOM 894 O O . PHE A 1 120 ? 8.376 6.100 -15.864 1.00 84.94 120 PHE A O 1
ATOM 901 N N . GLU A 1 121 ? 9.234 7.931 -14.889 1.00 80.12 121 GLU A N 1
ATOM 902 C CA . GLU A 1 121 ? 9.944 8.462 -16.044 1.00 80.12 121 GLU A CA 1
ATOM 903 C C . GLU A 1 121 ? 11.379 8.777 -15.624 1.00 80.12 121 GLU A C 1
ATOM 905 O O . GLU A 1 121 ? 11.612 9.495 -14.654 1.00 80.12 121 GLU A O 1
ATOM 910 N N . GLY A 1 122 ? 12.362 8.248 -16.346 1.00 79.62 122 GLY A N 1
ATOM 911 C CA . GLY A 1 122 ? 13.767 8.390 -15.986 1.00 79.62 122 GLY A CA 1
ATOM 912 C C . GLY A 1 122 ? 14.685 8.537 -17.185 1.00 79.62 122 GLY A C 1
ATOM 913 O O . GLY A 1 122 ? 14.387 8.083 -18.291 1.00 79.62 122 GLY A O 1
ATOM 914 N N . THR A 1 123 ? 15.834 9.163 -16.950 1.00 74.94 123 THR A N 1
ATOM 915 C CA . THR A 1 123 ? 16.934 9.221 -17.914 1.00 74.94 123 THR A CA 1
ATOM 916 C C . THR A 1 123 ? 18.180 8.551 -17.352 1.00 74.94 123 THR A C 1
ATOM 918 O O . THR A 1 123 ? 18.416 8.589 -16.146 1.00 74.94 123 THR A O 1
ATOM 921 N N . GLU A 1 124 ? 18.966 7.906 -18.210 1.00 74.06 124 GLU A N 1
ATOM 922 C CA . GLU A 1 124 ? 20.202 7.208 -17.844 1.00 74.06 124 GLU A CA 1
ATOM 923 C C . GLU A 1 124 ? 21.326 7.533 -18.837 1.00 74.06 124 GLU A C 1
ATOM 925 O O . GLU A 1 124 ? 21.088 7.880 -20.003 1.00 74.06 124 GLU A O 1
ATOM 930 N N . GLN A 1 125 ? 22.569 7.339 -18.384 1.00 69.62 125 GLN A N 1
ATOM 931 C CA . GLN A 1 125 ? 23.779 7.466 -19.203 1.00 69.62 125 GLN A CA 1
ATOM 932 C C . GLN A 1 125 ? 23.923 8.846 -19.875 1.00 69.62 125 GLN A C 1
ATOM 934 O O . GLN A 1 125 ? 24.133 8.942 -21.085 1.00 69.62 125 GLN A O 1
ATOM 939 N N . LYS A 1 126 ? 23.848 9.933 -19.098 1.00 71.25 126 LYS A N 1
ATOM 940 C CA . LYS A 1 126 ? 23.861 11.322 -19.593 1.00 71.25 126 LYS A CA 1
ATOM 941 C C . LYS A 1 126 ? 22.717 11.601 -20.574 1.00 71.25 126 LYS A C 1
ATOM 943 O O . LYS A 1 126 ? 22.929 12.221 -21.619 1.00 71.25 126 LYS A O 1
ATOM 948 N N . GLN A 1 127 ? 21.514 11.138 -20.239 1.00 76.38 127 GLN A N 1
ATOM 949 C CA . GLN A 1 127 ? 20.291 11.276 -21.037 1.00 76.38 127 GLN A CA 1
ATOM 950 C C . GLN A 1 127 ? 20.351 10.566 -22.398 1.00 76.38 127 GLN A C 1
ATOM 952 O O . GLN A 1 127 ? 19.609 10.899 -23.325 1.00 76.38 127 GLN A O 1
ATOM 957 N N . ALA A 1 128 ? 21.254 9.595 -22.548 1.00 74.12 128 ALA A N 1
ATOM 958 C CA . ALA A 1 128 ? 21.334 8.766 -23.744 1.00 74.12 128 ALA A CA 1
ATOM 959 C C . ALA A 1 128 ? 20.165 7.781 -23.823 1.00 74.12 128 ALA A C 1
ATOM 961 O O . ALA A 1 128 ? 19.706 7.481 -24.927 1.00 74.12 128 ALA A O 1
ATOM 962 N N . ILE A 1 129 ? 19.696 7.309 -22.667 1.00 72.69 129 ILE A N 1
ATOM 963 C CA . ILE A 1 129 ? 18.572 6.389 -22.519 1.00 72.69 129 ILE A CA 1
ATOM 964 C C . ILE A 1 129 ? 17.452 7.110 -21.767 1.00 72.69 129 ILE A C 1
ATOM 966 O O . ILE A 1 129 ? 17.692 7.791 -20.773 1.00 72.69 129 ILE A O 1
ATOM 970 N N . MET A 1 130 ? 16.227 6.950 -22.250 1.00 81.62 130 MET A N 1
ATOM 971 C CA . MET A 1 130 ? 14.990 7.399 -21.622 1.00 81.62 130 MET A CA 1
ATOM 972 C C . MET A 1 130 ? 14.133 6.167 -21.355 1.00 81.62 130 MET A C 1
ATOM 974 O O . MET A 1 130 ? 13.943 5.348 -22.259 1.00 81.62 130 MET A O 1
ATOM 978 N N . ARG A 1 131 ? 13.619 6.038 -20.134 1.00 80.50 131 ARG A N 1
ATOM 979 C CA . ARG A 1 131 ? 12.720 4.954 -19.742 1.00 80.50 131 ARG A CA 1
ATOM 980 C C . ARG A 1 131 ? 11.444 5.510 -19.160 1.00 80.50 131 ARG A C 1
ATOM 982 O O . ARG A 1 131 ? 11.492 6.380 -18.296 1.00 80.50 131 ARG A O 1
ATOM 989 N N . ASP A 1 132 ? 10.336 4.932 -19.579 1.00 83.81 132 ASP A N 1
ATOM 990 C CA . ASP A 1 132 ? 9.051 5.105 -18.929 1.00 83.81 132 ASP A CA 1
ATOM 991 C C . ASP A 1 132 ? 8.533 3.743 -18.468 1.00 83.81 132 ASP A C 1
ATOM 993 O O . ASP A 1 132 ? 8.674 2.738 -19.166 1.00 83.81 132 ASP A O 1
ATOM 997 N N . LYS A 1 133 ? 8.001 3.691 -17.248 1.00 82.94 133 LYS A N 1
ATOM 998 C CA . LYS A 1 133 ? 7.399 2.499 -16.654 1.00 82.94 133 LYS A CA 1
ATOM 999 C C . LYS A 1 133 ? 6.036 2.860 -16.106 1.00 82.94 133 LYS A C 1
ATOM 1001 O O . LYS A 1 133 ? 5.849 3.914 -15.505 1.00 82.94 133 LYS A O 1
ATOM 1006 N N . THR A 1 134 ? 5.077 1.975 -16.301 1.00 87.81 134 THR A N 1
ATOM 1007 C CA . THR A 1 134 ? 3.748 2.100 -15.716 1.00 87.81 134 THR A CA 1
ATOM 1008 C C . THR A 1 134 ? 3.335 0.752 -15.157 1.00 87.81 134 THR A C 1
ATOM 1010 O O . THR A 1 134 ? 3.267 -0.219 -15.912 1.00 87.81 134 THR A O 1
ATOM 1013 N N . ALA A 1 135 ? 3.070 0.696 -13.855 1.00 88.00 135 ALA A N 1
ATOM 1014 C CA . ALA A 1 135 ? 2.477 -0.454 -13.185 1.00 88.00 135 ALA A CA 1
ATOM 1015 C C . ALA A 1 135 ? 1.046 -0.106 -12.769 1.00 88.00 135 ALA A C 1
ATOM 1017 O O . ALA A 1 135 ? 0.807 0.952 -12.186 1.00 88.00 135 ALA A O 1
ATOM 1018 N N . VAL A 1 136 ? 0.092 -0.972 -13.118 1.00 92.62 136 VAL A N 1
ATOM 1019 C CA . VAL A 1 136 ? -1.324 -0.789 -12.777 1.00 92.62 136 VAL A CA 1
ATOM 1020 C C . VAL A 1 136 ? -1.902 -2.068 -12.197 1.00 92.62 136 VAL A C 1
ATOM 1022 O O . VAL A 1 136 ? -1.698 -3.162 -12.741 1.00 92.62 136 VAL A O 1
ATOM 1025 N N . TYR A 1 137 ? -2.665 -1.901 -11.126 1.00 94.81 137 TYR A N 1
ATOM 1026 C CA . TYR A 1 137 ? -3.521 -2.919 -10.541 1.00 94.81 137 TYR A CA 1
ATOM 1027 C C . TYR A 1 137 ? -4.905 -2.326 -10.268 1.00 94.81 137 TYR A C 1
ATOM 1029 O O . TYR A 1 137 ? -5.019 -1.185 -9.832 1.00 94.81 137 TYR A O 1
ATOM 1037 N N . ASP A 1 138 ? -5.942 -3.098 -10.562 1.00 96.75 138 ASP A N 1
ATOM 1038 C CA . ASP A 1 138 ? -7.333 -2.762 -10.273 1.00 96.75 138 ASP A CA 1
ATOM 1039 C C . ASP A 1 138 ? -8.047 -4.078 -9.968 1.00 96.75 138 ASP A C 1
ATOM 1041 O O . ASP A 1 138 ? -8.129 -4.954 -10.843 1.00 96.75 138 ASP A O 1
ATOM 1045 N N . GLY A 1 139 ? -8.446 -4.263 -8.714 1.00 95.50 139 GLY A N 1
ATOM 1046 C CA . GLY A 1 139 ? -9.123 -5.477 -8.289 1.00 95.50 139 GLY A CA 1
ATOM 1047 C C . GLY A 1 139 ? -9.049 -5.753 -6.789 1.00 95.50 139 GLY A C 1
ATOM 1048 O O . GLY A 1 139 ? -8.654 -4.888 -6.004 1.00 95.50 139 GLY A O 1
ATOM 1049 N N . PRO A 1 140 ? -9.432 -6.975 -6.387 1.00 94.25 140 PRO A N 1
ATOM 1050 C CA . PRO A 1 140 ? -9.577 -7.322 -4.986 1.00 94.25 140 PRO A CA 1
ATOM 1051 C C . PRO A 1 140 ? -8.247 -7.706 -4.325 1.00 94.25 140 PRO A C 1
ATOM 1053 O O . PRO A 1 140 ? -7.505 -8.537 -4.850 1.00 94.25 140 PRO A O 1
ATOM 1056 N N . ALA A 1 141 ? -8.014 -7.202 -3.115 1.00 90.44 141 ALA A N 1
ATOM 1057 C CA . ALA A 1 141 ? -6.982 -7.685 -2.202 1.00 90.44 141 ALA A CA 1
ATOM 1058 C C . ALA A 1 141 ? -7.613 -8.335 -0.963 1.00 90.44 141 ALA A C 1
ATOM 1060 O O . ALA A 1 141 ? -8.674 -7.920 -0.478 1.00 90.44 141 ALA A O 1
ATOM 1061 N N . MET A 1 142 ? -6.946 -9.371 -0.463 1.00 87.81 142 MET A N 1
ATOM 1062 C CA . MET A 1 142 ? -7.311 -10.055 0.773 1.00 87.81 142 MET A CA 1
ATOM 1063 C C . MET A 1 142 ? -6.519 -9.461 1.929 1.00 87.81 142 MET A C 1
ATOM 1065 O O . MET A 1 142 ? -5.470 -8.860 1.719 1.00 87.81 142 MET A O 1
ATOM 1069 N N . PHE A 1 143 ? -7.025 -9.612 3.145 1.00 83.19 143 PHE A N 1
ATOM 1070 C CA . PHE A 1 143 ? -6.265 -9.210 4.315 1.00 83.19 143 PHE A CA 1
ATOM 1071 C C . PHE A 1 143 ? -5.205 -10.254 4.689 1.00 83.19 143 PHE A C 1
ATOM 1073 O O . PHE A 1 143 ? -5.518 -11.446 4.720 1.00 83.19 143 PHE A O 1
ATOM 1080 N N . THR A 1 144 ? -3.999 -9.795 5.027 1.00 78.56 144 THR A N 1
ATOM 1081 C CA . THR A 1 144 ? -2.878 -10.629 5.486 1.00 78.56 144 THR A CA 1
ATOM 1082 C C . THR A 1 144 ? -2.855 -10.688 6.998 1.00 78.56 144 THR A C 1
ATOM 1084 O O . THR A 1 144 ? -2.822 -9.653 7.651 1.00 78.56 144 THR A O 1
ATOM 1087 N N . GLY A 1 145 ? -2.816 -11.886 7.565 1.00 71.62 145 GLY A N 1
ATOM 1088 C CA . GLY A 1 145 ? -2.579 -12.077 8.989 1.00 71.62 145 GLY A CA 1
ATOM 1089 C C . GLY A 1 145 ? -2.650 -13.548 9.365 1.00 71.62 145 GLY A C 1
ATOM 1090 O O . GLY A 1 145 ? -3.182 -14.369 8.610 1.00 71.62 145 GLY A O 1
ATOM 1091 N N . ASP A 1 146 ? -2.117 -13.885 10.529 1.00 75.38 146 ASP A N 1
ATOM 1092 C CA . ASP A 1 146 ? -2.163 -15.230 11.093 1.00 75.38 146 ASP A CA 1
ATOM 1093 C C . ASP A 1 146 ? -2.864 -15.227 12.458 1.00 75.38 146 ASP A C 1
ATOM 1095 O O . ASP A 1 146 ? -3.421 -14.217 12.879 1.00 75.38 146 ASP A O 1
ATOM 1099 N N . GLU A 1 147 ? -2.914 -16.372 13.141 1.00 68.81 147 GLU A N 1
ATOM 1100 C CA . GLU A 1 147 ? -3.595 -16.485 14.440 1.00 68.81 147 GLU A CA 1
ATOM 1101 C C . GLU A 1 147 ? -3.005 -15.567 15.529 1.00 68.81 147 GLU A C 1
ATOM 1103 O O . GLU A 1 147 ? -3.694 -15.280 16.508 1.00 68.81 147 GLU A O 1
ATOM 1108 N N . VAL A 1 148 ? -1.760 -15.108 15.369 1.00 72.56 148 VAL A N 1
ATOM 1109 C CA . VAL A 1 148 ? -1.035 -14.259 16.324 1.00 72.56 148 VAL A CA 1
ATOM 1110 C C . VAL A 1 148 ? -1.136 -12.784 15.931 1.00 72.56 148 VAL A C 1
ATOM 1112 O O . VAL A 1 148 ? -1.364 -11.940 16.797 1.00 72.56 148 VAL A O 1
ATOM 1115 N N . GLU A 1 149 ? -1.019 -12.477 14.639 1.00 74.94 149 GLU A N 1
ATOM 1116 C CA . GLU A 1 149 ? -1.097 -11.126 14.079 1.00 74.94 149 GLU A CA 1
ATOM 1117 C C . GLU A 1 149 ? -2.368 -10.984 13.230 1.00 74.94 149 GLU A C 1
ATOM 1119 O O . GLU A 1 149 ? -2.384 -11.349 12.047 1.00 74.94 149 GLU A O 1
ATOM 1124 N N . PRO A 1 150 ? -3.477 -10.497 13.821 1.00 83.50 150 PRO A N 1
ATOM 1125 C CA . PRO A 1 150 ? -4.724 -10.360 13.096 1.00 83.50 150 PRO A CA 1
ATOM 1126 C C . PRO A 1 150 ? -4.595 -9.367 11.936 1.00 83.50 150 PRO A C 1
ATOM 1128 O O . PRO A 1 150 ? -4.035 -8.285 12.107 1.00 83.50 150 PRO A O 1
ATOM 1131 N N . PRO A 1 151 ? -5.227 -9.668 10.790 1.00 83.88 151 PRO A N 1
ATOM 1132 C CA . PRO A 1 151 ? -5.171 -8.804 9.616 1.00 83.88 151 PRO A CA 1
ATOM 1133 C C . PRO A 1 151 ? -5.751 -7.407 9.823 1.00 83.88 151 PRO A C 1
ATOM 1135 O O . PRO A 1 151 ? -5.432 -6.468 9.095 1.00 83.88 151 PRO A O 1
ATOM 1138 N N . PHE A 1 152 ? -6.670 -7.291 10.777 1.00 87.94 152 PHE A N 1
ATOM 1139 C CA . PHE A 1 152 ? -7.167 -6.025 11.268 1.00 87.94 152 PHE A CA 1
ATOM 1140 C C . PHE A 1 152 ? -7.397 -6.116 12.773 1.00 87.94 152 PHE A C 1
ATOM 1142 O O . PHE A 1 152 ? -8.026 -7.068 13.258 1.00 87.94 152 PHE A O 1
ATOM 1149 N N . GLN A 1 153 ? -6.988 -5.074 13.494 1.00 91.12 153 GLN A N 1
ATOM 1150 C CA . GLN A 1 153 ? -7.228 -4.948 14.926 1.00 91.12 153 GLN A CA 1
ATOM 1151 C C . GLN A 1 153 ? -7.456 -3.507 15.382 1.00 91.12 153 GLN A C 1
ATOM 1153 O O . GLN A 1 153 ? -6.926 -2.556 14.813 1.00 91.12 153 GLN A O 1
ATOM 1158 N N . ILE A 1 154 ? -8.234 -3.369 16.454 1.00 93.88 154 ILE A N 1
ATOM 1159 C CA . ILE A 1 154 ? -8.347 -2.159 17.266 1.00 93.88 154 ILE A CA 1
ATOM 1160 C C . ILE A 1 154 ? -7.826 -2.493 18.655 1.00 93.88 154 ILE A C 1
ATOM 1162 O O . ILE A 1 154 ? -8.309 -3.435 19.283 1.00 93.88 154 ILE A O 1
ATOM 1166 N N . TRP A 1 155 ? -6.880 -1.698 19.133 1.00 94.19 155 TRP A N 1
ATOM 1167 C CA . TRP A 1 155 ? -6.386 -1.739 20.502 1.00 94.19 155 TRP A CA 1
ATOM 1168 C C . TRP A 1 155 ? -6.941 -0.554 21.271 1.00 94.19 155 TRP A C 1
ATOM 1170 O O . TRP A 1 155 ? -6.738 0.581 20.869 1.00 94.19 155 TRP A O 1
ATOM 1180 N N . ILE A 1 156 ? -7.647 -0.801 22.364 1.00 94.00 156 ILE A N 1
ATOM 1181 C CA . ILE A 1 156 ? -8.155 0.227 23.273 1.00 94.00 156 ILE A CA 1
ATOM 1182 C C . ILE A 1 156 ? -7.221 0.283 24.475 1.00 94.00 156 ILE A C 1
ATOM 1184 O O . ILE A 1 156 ? -6.981 -0.755 25.090 1.00 94.00 156 ILE A O 1
ATOM 1188 N N . TYR A 1 157 ? -6.769 1.485 24.834 1.00 92.12 157 TYR A N 1
ATOM 1189 C CA . TYR A 1 157 ? -5.906 1.771 25.981 1.00 92.12 157 TYR A CA 1
ATOM 1190 C C . TYR A 1 157 ? -6.698 2.532 27.058 1.00 92.12 157 TYR A C 1
ATOM 1192 O O . TYR A 1 157 ? -6.833 3.760 26.992 1.00 92.12 157 TYR A O 1
ATOM 1200 N N . PRO A 1 158 ? -7.272 1.815 28.047 1.00 85.50 158 PRO A N 1
ATOM 1201 C CA . PRO A 1 158 ? -8.099 2.387 29.103 1.00 85.50 158 PRO A CA 1
ATOM 1202 C C . PRO A 1 158 ? -7.486 3.525 29.899 1.00 85.50 158 PRO A C 1
ATOM 1204 O O . PRO A 1 158 ? -8.150 4.511 30.205 1.00 85.50 158 PRO A O 1
ATOM 1207 N N . ASP A 1 159 ? -6.225 3.351 30.262 1.00 86.81 159 ASP A N 1
ATOM 1208 C CA . ASP A 1 159 ? -5.448 4.260 31.091 1.00 86.81 159 ASP A CA 1
ATOM 1209 C C . ASP A 1 159 ? -5.154 5.581 30.373 1.00 86.81 159 ASP A C 1
ATOM 1211 O O . ASP A 1 159 ? -5.081 6.634 31.008 1.00 86.81 159 ASP A O 1
ATOM 1215 N N . GLN A 1 160 ? -5.026 5.525 29.048 1.00 89.12 160 GLN A N 1
ATOM 1216 C CA . GLN A 1 160 ? -4.734 6.669 28.190 1.00 89.12 160 GLN A CA 1
ATOM 1217 C C . GLN A 1 160 ? -5.998 7.333 27.637 1.00 89.12 160 GLN A C 1
ATOM 1219 O O . GLN A 1 160 ? -5.940 8.473 27.178 1.00 89.12 160 GLN A O 1
ATOM 1224 N N . GLY A 1 161 ? -7.141 6.643 27.679 1.00 90.38 161 GLY A N 1
ATOM 1225 C CA . GLY A 1 161 ? -8.373 7.125 27.064 1.00 90.38 161 GLY A CA 1
ATOM 1226 C C . GLY A 1 161 ? -8.286 7.166 25.536 1.00 90.38 161 GLY A C 1
ATOM 1227 O O . GLY A 1 161 ? -8.925 8.013 24.907 1.00 90.38 161 GLY A O 1
ATOM 1228 N N . THR A 1 162 ? -7.480 6.287 24.935 1.00 94.25 162 THR A N 1
ATOM 1229 C CA . THR A 1 162 ? -7.212 6.253 23.491 1.00 94.25 162 THR A CA 1
ATOM 1230 C C . THR A 1 162 ? -7.431 4.864 22.893 1.00 94.25 162 THR A C 1
ATOM 1232 O O . THR A 1 162 ? -7.615 3.873 23.600 1.00 94.25 162 THR A O 1
ATOM 1235 N N . TYR A 1 163 ? -7.429 4.789 21.566 1.00 94.69 163 TYR A N 1
ATOM 1236 C CA . TYR A 1 163 ? -7.331 3.554 20.810 1.00 94.69 163 TYR A CA 1
ATOM 1237 C C . TYR A 1 163 ? -6.366 3.699 19.629 1.00 94.69 163 TYR A C 1
ATOM 1239 O O . TYR A 1 163 ? -6.099 4.805 19.150 1.00 94.69 163 TYR A O 1
ATOM 1247 N N . SER A 1 164 ? -5.881 2.562 19.149 1.00 94.38 164 SER A N 1
ATOM 1248 C CA . SER A 1 164 ? -5.121 2.412 17.915 1.00 94.38 164 SER A CA 1
ATOM 1249 C C . SER A 1 164 ? -5.844 1.450 16.978 1.00 94.38 164 SER A C 1
ATOM 1251 O O . SER A 1 164 ? -6.588 0.577 17.424 1.00 94.38 164 SER A O 1
ATOM 1253 N N . LEU A 1 165 ? -5.640 1.613 15.678 1.00 93.44 165 LEU A N 1
ATOM 1254 C CA . LEU A 1 165 ? -6.227 0.790 14.627 1.00 93.44 165 LEU A CA 1
ATOM 1255 C C . LEU A 1 165 ? -5.146 0.404 13.634 1.00 93.44 165 LEU A C 1
ATOM 1257 O O . LEU A 1 165 ? -4.397 1.266 13.179 1.00 93.44 165 LEU A O 1
ATOM 1261 N N . GLU A 1 166 ? -5.125 -0.865 13.256 1.00 91.56 166 GLU A N 1
ATOM 1262 C CA . GLU A 1 166 ? -4.136 -1.423 12.344 1.00 91.56 166 GLU A CA 1
ATOM 1263 C C . GLU A 1 166 ? -4.796 -2.344 11.318 1.00 91.56 166 GLU A C 1
ATOM 1265 O O . GLU A 1 166 ? -5.735 -3.074 11.651 1.00 91.56 166 GLU A O 1
ATOM 1270 N N . TYR A 1 167 ? -4.304 -2.315 10.077 1.00 89.69 167 TYR A N 1
ATOM 1271 C CA . TYR A 1 167 ? -4.695 -3.256 9.033 1.00 89.69 167 TYR A CA 1
ATOM 1272 C C . TYR A 1 167 ? -3.554 -3.596 8.077 1.00 89.69 167 TYR A C 1
ATOM 1274 O O . TYR A 1 167 ? -2.704 -2.748 7.794 1.00 89.69 167 TYR A O 1
ATOM 1282 N N . HIS A 1 168 ? -3.621 -4.803 7.510 1.00 89.06 168 HIS A N 1
ATOM 1283 C CA . HIS A 1 168 ? -2.671 -5.319 6.524 1.00 89.06 168 HIS A CA 1
ATOM 1284 C C . HIS A 1 168 ? -3.377 -6.085 5.400 1.00 89.06 168 HIS A C 1
ATOM 1286 O O . HIS A 1 168 ? -4.220 -6.949 5.655 1.00 89.06 168 HIS A O 1
ATOM 1292 N N . LEU A 1 169 ? -3.041 -5.773 4.148 1.00 88.44 169 LEU A N 1
ATOM 1293 C CA . LEU A 1 169 ? -3.501 -6.482 2.949 1.00 88.44 169 LEU A CA 1
ATOM 1294 C C . LEU A 1 169 ? -2.360 -7.241 2.268 1.00 88.44 169 LEU A C 1
ATOM 1296 O O . LEU A 1 169 ? -1.205 -6.819 2.320 1.00 88.44 169 LEU A O 1
ATOM 1300 N N . ASP A 1 170 ? -2.723 -8.317 1.566 1.00 88.00 170 ASP A N 1
ATOM 1301 C CA . ASP A 1 170 ? -1.785 -9.130 0.795 1.00 88.00 170 ASP A CA 1
ATOM 1302 C C . ASP A 1 170 ? -1.158 -8.296 -0.326 1.00 88.00 170 ASP A C 1
ATOM 1304 O O . ASP A 1 170 ? -1.845 -7.465 -0.940 1.00 88.00 170 ASP A O 1
ATOM 1308 N N . PRO A 1 171 ? 0.116 -8.559 -0.668 1.00 89.19 171 PRO A N 1
ATOM 1309 C CA . PRO A 1 171 ? 0.728 -7.954 -1.834 1.00 89.19 171 PRO A CA 1
ATOM 1310 C C . PRO A 1 171 ? -0.087 -8.212 -3.108 1.00 89.19 171 PRO A C 1
ATOM 1312 O O . PRO A 1 171 ? -0.586 -9.316 -3.352 1.00 89.19 171 PRO A O 1
ATOM 1315 N N . VAL A 1 172 ? -0.186 -7.203 -3.973 1.00 89.69 172 VAL A N 1
ATOM 1316 C CA . VAL A 1 172 ? -0.926 -7.297 -5.239 1.00 89.69 172 VAL A CA 1
ATOM 1317 C C . VAL A 1 172 ? 0.017 -7.392 -6.429 1.00 89.69 172 VAL A C 1
ATOM 1319 O O . VAL A 1 172 ? 1.011 -6.682 -6.536 1.00 89.69 172 VAL A O 1
ATOM 1322 N N . THR A 1 173 ? -0.302 -8.254 -7.395 1.00 92.06 173 THR A N 1
ATOM 1323 C CA . THR A 1 173 ? 0.502 -8.374 -8.620 1.00 92.06 173 THR A CA 1
ATOM 1324 C C . THR A 1 173 ? -0.021 -7.452 -9.725 1.00 92.06 173 THR A C 1
ATOM 1326 O O . THR A 1 173 ? -0.954 -7.798 -10.457 1.00 92.06 173 THR A O 1
ATOM 1329 N N . ALA A 1 174 ? 0.621 -6.301 -9.906 1.00 87.88 174 ALA A N 1
ATOM 1330 C CA . ALA A 1 174 ? 0.328 -5.344 -10.965 1.00 87.88 174 ALA A CA 1
ATOM 1331 C C . ALA A 1 174 ? 0.889 -5.771 -12.329 1.00 87.88 174 ALA A C 1
ATOM 1333 O O . ALA A 1 174 ? 1.914 -6.451 -12.454 1.00 87.88 174 ALA A O 1
ATOM 1334 N N . ARG A 1 175 ? 0.217 -5.328 -13.397 1.00 89.19 175 ARG A N 1
ATOM 1335 C CA . ARG A 1 175 ? 0.742 -5.429 -14.764 1.00 89.19 175 ARG A CA 1
ATOM 1336 C C . ARG A 1 175 ? 1.640 -4.233 -15.022 1.00 89.19 175 ARG A C 1
ATOM 1338 O O . ARG A 1 175 ? 1.200 -3.100 -14.856 1.00 89.19 175 ARG A O 1
ATOM 1345 N N . GLN A 1 176 ? 2.857 -4.493 -15.485 1.00 88.62 176 GLN A N 1
ATOM 1346 C CA . GLN A 1 176 ? 3.819 -3.453 -15.812 1.00 88.62 176 GLN A CA 1
ATOM 1347 C C . GLN A 1 176 ? 4.085 -3.399 -17.312 1.00 88.62 176 GLN A C 1
ATOM 1349 O O . GLN A 1 176 ? 4.291 -4.429 -17.960 1.00 88.62 176 GLN A O 1
ATOM 1354 N N . VAL A 1 177 ? 4.142 -2.183 -17.842 1.00 88.12 177 VAL A N 1
ATOM 1355 C CA . VAL A 1 177 ? 4.677 -1.887 -19.170 1.00 88.12 177 VAL A CA 1
ATOM 1356 C C . VAL A 1 177 ? 5.859 -0.942 -19.003 1.00 88.12 177 VAL A C 1
ATOM 1358 O O . VAL A 1 177 ? 5.763 0.052 -18.290 1.00 88.12 177 VAL A O 1
ATOM 1361 N N . GLU A 1 178 ? 6.976 -1.274 -19.636 1.00 82.81 178 GLU A N 1
ATOM 1362 C CA . GLU A 1 178 ? 8.166 -0.434 -19.729 1.00 82.81 178 GLU A CA 1
ATOM 1363 C C . GLU A 1 178 ? 8.456 -0.141 -21.200 1.00 82.81 178 GLU A C 1
ATOM 1365 O O . GLU A 1 178 ? 8.484 -1.069 -22.012 1.00 82.81 178 GLU A O 1
ATOM 1370 N N . HIS A 1 179 ? 8.730 1.118 -21.532 1.00 86.31 179 HIS A N 1
ATOM 1371 C CA . HIS A 1 179 ? 9.315 1.486 -22.815 1.00 86.31 179 HIS A CA 1
ATOM 1372 C C . HIS A 1 179 ? 10.703 2.077 -22.604 1.00 86.31 179 HIS A C 1
ATOM 1374 O O . HIS A 1 179 ? 10.949 2.845 -21.672 1.00 86.31 179 HIS A O 1
ATOM 1380 N N . CYS A 1 180 ? 11.615 1.727 -23.506 1.00 83.50 180 CYS A N 1
ATOM 1381 C CA . CYS A 1 180 ? 12.962 2.269 -23.535 1.00 83.50 180 CYS A CA 1
ATOM 1382 C C . CYS A 1 180 ? 13.221 2.944 -24.881 1.00 83.50 180 CYS A C 1
ATOM 1384 O O . CYS A 1 180 ? 12.898 2.408 -25.946 1.00 83.50 180 CYS A O 1
ATOM 1386 N N . ARG A 1 181 ? 13.807 4.140 -24.836 1.00 86.69 181 ARG A N 1
ATOM 1387 C CA . ARG A 1 181 ? 14.175 4.930 -26.013 1.00 86.69 181 ARG A CA 1
ATOM 1388 C C . ARG A 1 181 ? 15.600 5.420 -25.866 1.00 86.69 181 ARG A C 1
ATOM 1390 O O . ARG A 1 181 ? 16.002 5.843 -24.787 1.00 86.69 181 ARG A O 1
ATOM 1397 N N . MET A 1 182 ? 16.346 5.429 -26.960 1.00 80.31 182 MET A N 1
ATOM 1398 C CA . MET A 1 182 ? 17.675 6.031 -27.003 1.00 80.31 182 MET A CA 1
ATOM 1399 C C . MET A 1 182 ? 17.663 7.353 -27.774 1.00 80.31 182 MET A C 1
ATOM 1401 O O . MET A 1 182 ? 16.776 7.625 -28.586 1.00 80.31 182 MET A O 1
ATOM 1405 N N . LYS A 1 183 ? 18.659 8.205 -27.526 1.00 85.19 183 LYS A N 1
ATOM 1406 C CA . LYS A 1 183 ? 18.826 9.482 -28.233 1.00 85.19 183 LYS A CA 1
ATOM 1407 C C . LYS A 1 183 ? 18.940 9.281 -29.754 1.00 85.19 183 LYS A C 1
ATOM 1409 O O . LYS A 1 183 ? 19.493 8.284 -30.230 1.00 85.19 183 LYS A O 1
ATOM 1414 N N . ALA A 1 184 ? 18.433 10.254 -30.517 1.00 69.25 184 ALA A N 1
ATOM 1415 C CA . ALA A 1 184 ? 18.435 10.250 -31.980 1.00 69.25 184 ALA A CA 1
ATOM 1416 C C . ALA A 1 184 ? 19.866 10.066 -32.527 1.00 69.25 184 ALA A C 1
ATOM 1418 O O . ALA A 1 184 ? 20.726 10.922 -32.337 1.00 69.25 184 ALA A O 1
ATOM 1419 N N . GLY A 1 185 ? 20.112 8.904 -33.136 1.00 75.75 185 GLY A N 1
ATOM 1420 C CA . GLY A 1 185 ? 21.431 8.414 -33.552 1.00 75.75 185 GLY A CA 1
ATOM 1421 C C . GLY A 1 185 ? 21.648 6.953 -33.150 1.00 75.75 185 GLY A C 1
ATOM 1422 O O . GLY A 1 185 ? 22.037 6.148 -33.983 1.00 75.75 185 GLY A O 1
ATOM 1423 N N . MET A 1 186 ? 21.284 6.594 -31.915 1.00 79.81 186 MET A N 1
ATOM 1424 C CA . MET A 1 186 ? 21.415 5.225 -31.386 1.00 79.81 186 MET A CA 1
ATOM 1425 C C . MET A 1 186 ? 20.118 4.416 -31.510 1.00 79.81 186 MET A C 1
ATOM 1427 O O . MET A 1 186 ? 20.146 3.194 -31.576 1.00 79.81 186 MET A O 1
ATOM 1431 N N . GLU A 1 187 ? 18.964 5.086 -31.574 1.00 85.69 187 GLU A N 1
ATOM 1432 C CA . GLU A 1 187 ? 17.654 4.417 -31.597 1.00 85.69 187 GLU A CA 1
ATOM 1433 C C . GLU A 1 187 ? 17.441 3.535 -32.837 1.00 85.69 187 GLU A C 1
ATOM 1435 O O . GLU A 1 187 ? 16.851 2.461 -32.737 1.00 85.69 187 GLU A O 1
ATOM 1440 N N . ALA A 1 188 ? 17.922 3.965 -34.008 1.00 85.81 188 ALA A N 1
ATOM 1441 C CA . ALA A 1 188 ? 17.800 3.182 -35.238 1.00 85.81 188 ALA A CA 1
ATOM 1442 C C . ALA A 1 188 ? 18.615 1.882 -35.155 1.00 85.81 188 ALA A C 1
ATOM 1444 O O . ALA A 1 188 ? 18.102 0.809 -35.468 1.00 85.81 188 ALA A O 1
ATOM 1445 N N . GLU A 1 189 ? 19.849 1.982 -34.661 1.00 83.44 189 GLU A N 1
ATOM 1446 C 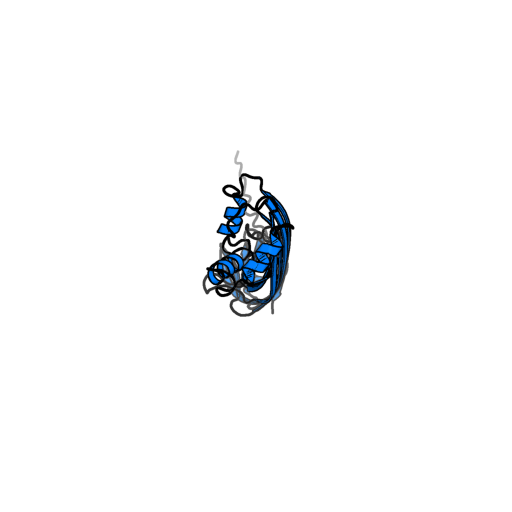CA . GLU A 1 189 ? 20.750 0.848 -34.457 1.00 83.44 189 GLU A CA 1
ATOM 1447 C C . GLU A 1 189 ? 20.211 -0.106 -33.382 1.00 83.44 189 GLU A C 1
ATOM 1449 O O . GLU A 1 189 ? 20.136 -1.313 -33.598 1.00 83.44 189 GLU A O 1
ATOM 1454 N N . ARG A 1 190 ? 19.716 0.433 -32.260 1.00 84.69 190 ARG A N 1
ATOM 1455 C CA . ARG A 1 190 ? 19.043 -0.340 -31.206 1.00 84.69 190 ARG A CA 1
ATOM 1456 C C . ARG A 1 190 ? 17.856 -1.136 -31.752 1.00 84.69 190 ARG A C 1
ATOM 1458 O O . ARG A 1 190 ? 17.758 -2.333 -31.497 1.00 84.69 190 ARG A O 1
ATOM 1465 N N . ARG A 1 191 ? 16.969 -0.502 -32.530 1.00 87.06 191 ARG A N 1
ATOM 1466 C CA . ARG A 1 191 ? 15.811 -1.173 -33.156 1.00 87.06 191 ARG A CA 1
ATOM 1467 C C . ARG A 1 191 ? 16.224 -2.248 -34.151 1.00 87.06 191 ARG A C 1
ATOM 1469 O O . ARG A 1 191 ? 15.521 -3.247 -34.282 1.00 87.06 191 ARG A O 1
ATOM 1476 N N . GLN A 1 192 ? 17.326 -2.036 -34.866 1.00 85.75 192 GLN A N 1
ATOM 1477 C CA . GLN A 1 192 ? 17.890 -3.045 -35.754 1.00 85.75 192 GLN A CA 1
ATOM 1478 C C . GLN A 1 192 ? 18.404 -4.242 -34.945 1.00 85.75 192 GLN A C 1
ATOM 1480 O O . GLN A 1 192 ? 18.039 -5.372 -35.252 1.00 85.75 192 GLN A O 1
ATOM 1485 N N . MET A 1 193 ? 19.163 -4.005 -33.872 1.00 83.69 193 MET A N 1
ATOM 1486 C CA . MET A 1 193 ? 19.663 -5.059 -32.981 1.00 83.69 193 MET A CA 1
ATOM 1487 C C . MET A 1 193 ? 18.538 -5.832 -32.276 1.00 83.69 193 MET A C 1
ATOM 1489 O O . MET A 1 193 ? 18.621 -7.047 -32.141 1.00 83.69 193 MET A O 1
ATOM 1493 N N . GLU A 1 194 ? 17.450 -5.168 -31.879 1.00 84.25 194 GLU A N 1
ATOM 1494 C CA . GLU A 1 194 ? 16.275 -5.815 -31.269 1.00 84.25 194 GLU A CA 1
ATOM 1495 C C . GLU A 1 194 ? 15.556 -6.781 -32.228 1.00 84.25 194 GLU A C 1
ATOM 1497 O O . GLU A 1 194 ? 14.908 -7.739 -31.798 1.00 84.25 194 GLU A O 1
ATOM 1502 N N . LYS A 1 195 ? 15.671 -6.540 -33.538 1.00 86.75 195 LYS A N 1
ATOM 1503 C CA . LYS A 1 195 ? 15.095 -7.387 -34.590 1.00 86.75 195 LYS A CA 1
ATOM 1504 C C . LYS A 1 195 ? 16.094 -8.379 -35.179 1.00 86.75 195 LYS A C 1
ATOM 1506 O O . LYS A 1 195 ? 15.666 -9.261 -35.918 1.00 86.75 195 LYS A O 1
ATOM 1511 N N . ALA A 1 196 ? 17.379 -8.247 -34.847 1.00 84.00 196 ALA A N 1
ATOM 1512 C CA . ALA A 1 196 ? 18.438 -9.034 -35.448 1.00 84.00 196 ALA A CA 1
ATOM 1513 C C . ALA A 1 196 ? 18.221 -10.532 -35.215 1.00 84.00 196 ALA A C 1
ATOM 1515 O O . ALA A 1 196 ? 17.810 -10.991 -34.143 1.00 84.00 196 ALA A O 1
ATOM 1516 N N . THR A 1 197 ? 18.532 -11.299 -36.249 1.00 78.38 197 THR A N 1
ATOM 1517 C CA . THR A 1 197 ? 18.606 -12.757 -36.199 1.00 78.38 197 THR A CA 1
ATOM 1518 C C . THR A 1 197 ? 20.017 -13.193 -36.559 1.00 78.38 197 THR A C 1
ATOM 1520 O O . THR A 1 197 ? 20.754 -12.442 -37.201 1.00 78.38 197 THR A O 1
ATOM 1523 N N . ASP A 1 198 ? 20.391 -14.421 -36.201 1.00 76.88 198 ASP A N 1
ATOM 1524 C CA . ASP A 1 198 ? 21.705 -14.966 -36.572 1.00 76.88 198 ASP A CA 1
ATOM 1525 C C . ASP A 1 198 ? 21.902 -15.083 -38.097 1.00 76.88 198 ASP A C 1
ATOM 1527 O O . ASP A 1 198 ? 23.032 -15.174 -38.569 1.00 76.88 198 ASP A O 1
ATOM 1531 N N . ALA A 1 199 ? 20.814 -15.048 -38.878 1.00 77.50 199 ALA A N 1
ATOM 1532 C CA . ALA A 1 199 ? 20.856 -15.037 -40.339 1.00 77.50 199 ALA A CA 1
ATOM 1533 C C . ALA A 1 199 ? 21.232 -13.662 -40.923 1.00 77.50 199 ALA A C 1
ATOM 1535 O O . ALA A 1 199 ? 21.821 -13.590 -41.999 1.00 77.50 199 ALA A O 1
ATOM 1536 N N . GLU A 1 200 ? 20.887 -12.577 -40.229 1.00 77.06 200 GLU A N 1
ATOM 1537 C CA . GLU A 1 200 ? 21.118 -11.195 -40.675 1.00 77.06 200 GLU A CA 1
ATOM 1538 C C . GLU A 1 200 ? 22.408 -10.605 -40.093 1.00 77.06 200 GLU A C 1
ATOM 1540 O O . GLU A 1 200 ? 23.023 -9.727 -40.695 1.00 77.06 200 GLU A O 1
ATOM 1545 N N . MET A 1 201 ? 22.821 -11.084 -38.918 1.00 77.31 201 MET A N 1
ATOM 1546 C CA . MET A 1 201 ? 24.000 -10.616 -38.201 1.00 77.31 201 MET A CA 1
ATOM 1547 C C . MET A 1 201 ? 24.633 -11.790 -37.445 1.00 77.31 201 MET A C 1
ATOM 1549 O O . MET A 1 201 ? 23.928 -12.468 -36.698 1.00 77.31 201 MET A O 1
ATOM 1553 N N . PRO A 1 202 ? 25.949 -12.037 -37.565 1.00 78.44 202 PRO A N 1
ATOM 1554 C CA . PRO A 1 202 ? 26.626 -12.992 -36.695 1.00 78.44 202 PRO A CA 1
ATOM 1555 C C . PRO A 1 202 ? 26.406 -12.610 -35.223 1.00 78.44 202 PRO A C 1
ATOM 1557 O O . PRO A 1 202 ? 26.661 -11.468 -34.850 1.00 78.44 202 PRO A O 1
ATOM 1560 N N . LEU A 1 203 ? 25.935 -13.555 -34.399 1.00 81.19 203 LEU A N 1
ATOM 1561 C CA . LEU A 1 203 ? 25.515 -13.333 -33.002 1.00 81.19 203 LEU A CA 1
ATOM 1562 C C . LEU A 1 203 ? 24.252 -12.459 -32.844 1.00 81.19 203 LEU A C 1
ATOM 1564 O O . LEU A 1 203 ? 23.988 -11.944 -31.756 1.00 81.19 203 LEU A O 1
ATOM 1568 N N . GLY A 1 204 ? 23.447 -12.297 -33.896 1.00 72.81 204 GLY A N 1
ATOM 1569 C CA . GLY A 1 204 ? 22.206 -11.523 -33.871 1.00 72.81 204 GLY A CA 1
ATOM 1570 C C . GLY A 1 204 ? 21.214 -11.999 -32.806 1.00 72.81 204 GLY A C 1
ATOM 1571 O O . GLY A 1 204 ? 20.610 -11.170 -32.131 1.00 72.81 204 GLY A O 1
ATOM 1572 N N . GLY A 1 205 ? 21.104 -13.309 -32.568 1.00 76.00 205 GLY A N 1
ATOM 1573 C CA . GLY A 1 205 ? 20.279 -13.875 -31.497 1.00 76.00 205 GLY A CA 1
ATOM 1574 C C . GLY A 1 205 ? 20.764 -13.482 -30.097 1.00 76.00 205 GLY A C 1
ATOM 1575 O O . GLY A 1 205 ? 19.954 -13.139 -29.232 1.00 76.00 205 GLY A O 1
ATOM 1576 N N . PHE A 1 206 ? 22.083 -13.447 -29.889 1.00 77.94 206 PHE A N 1
ATOM 1577 C CA . PHE A 1 206 ? 22.690 -12.969 -28.644 1.00 77.94 206 PHE A CA 1
ATOM 1578 C C . PHE A 1 206 ? 22.454 -11.465 -28.445 1.00 77.94 206 PHE A C 1
ATOM 1580 O O . PHE A 1 206 ? 22.000 -11.052 -27.377 1.00 77.94 206 PHE A O 1
ATOM 1587 N N . MET A 1 207 ? 22.684 -10.649 -29.479 1.00 75.38 207 MET A N 1
ATOM 1588 C CA . MET A 1 207 ? 22.480 -9.195 -29.426 1.00 75.38 207 MET A CA 1
ATOM 158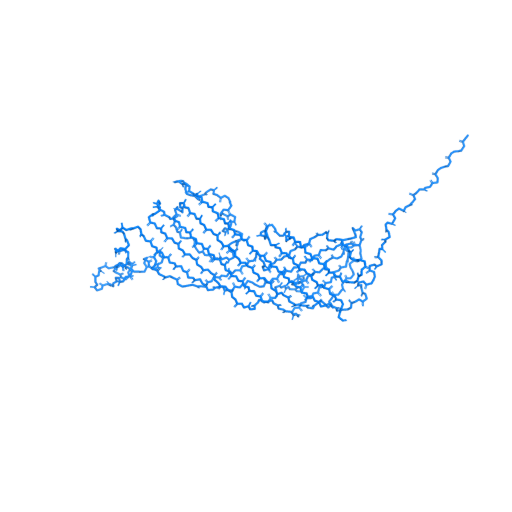9 C C . MET A 1 207 ? 21.011 -8.826 -29.209 1.00 75.38 207 MET A C 1
ATOM 1591 O O . MET A 1 207 ? 20.708 -7.968 -28.380 1.00 75.38 207 MET A O 1
ATOM 1595 N N . ARG A 1 208 ? 20.085 -9.526 -29.873 1.00 75.75 208 ARG A N 1
ATOM 1596 C CA . ARG A 1 208 ? 18.644 -9.399 -29.634 1.00 75.75 208 ARG A CA 1
ATOM 1597 C C . ARG A 1 208 ? 18.283 -9.732 -28.190 1.00 75.75 208 ARG A C 1
ATOM 1599 O O . ARG A 1 208 ? 17.508 -8.999 -27.577 1.00 75.75 208 ARG A O 1
ATOM 1606 N N . GLY A 1 209 ? 18.848 -10.806 -27.636 1.00 71.06 209 GLY A N 1
ATOM 1607 C CA . GLY A 1 209 ? 18.666 -11.172 -26.230 1.00 71.06 209 GLY A CA 1
ATOM 1608 C C . GLY A 1 209 ? 19.171 -10.086 -25.276 1.00 71.06 209 GLY A C 1
ATOM 1609 O O . GLY A 1 209 ? 18.464 -9.705 -24.343 1.00 71.06 209 GLY A O 1
ATOM 1610 N N . LEU A 1 210 ? 20.353 -9.528 -25.552 1.00 72.44 210 LEU A N 1
ATOM 1611 C CA . LEU A 1 210 ? 20.950 -8.451 -24.764 1.00 72.44 210 LEU A CA 1
ATOM 1612 C C . LEU A 1 210 ? 20.098 -7.172 -24.805 1.00 72.44 210 LEU A C 1
ATOM 1614 O O . LEU A 1 210 ? 19.793 -6.603 -23.757 1.00 72.44 210 LEU A O 1
ATOM 1618 N N . VAL A 1 211 ? 19.665 -6.729 -25.990 1.00 71.69 211 VAL A N 1
ATOM 1619 C CA . VAL A 1 211 ? 18.799 -5.546 -26.143 1.00 71.69 211 VAL A CA 1
ATOM 1620 C C . VAL A 1 211 ? 17.430 -5.784 -25.506 1.00 71.69 211 VAL A C 1
ATOM 1622 O O . VAL A 1 211 ? 16.943 -4.913 -24.791 1.00 71.69 211 VAL A O 1
ATOM 1625 N N . GLY A 1 212 ? 16.849 -6.975 -25.670 1.00 67.38 212 GLY A N 1
ATOM 1626 C CA . GLY A 1 212 ? 15.597 -7.363 -25.015 1.00 67.38 212 GLY A CA 1
ATOM 1627 C C . GLY A 1 212 ? 15.676 -7.330 -23.483 1.00 67.38 212 GLY A C 1
ATOM 1628 O O . GLY A 1 212 ? 14.709 -6.966 -22.815 1.00 67.38 212 GLY A O 1
ATOM 1629 N N . ALA A 1 213 ? 16.838 -7.660 -22.916 1.00 67.56 213 ALA A N 1
ATOM 1630 C CA . ALA A 1 213 ? 17.073 -7.590 -21.478 1.00 67.56 213 ALA A CA 1
ATOM 1631 C C . ALA A 1 213 ? 17.347 -6.160 -20.976 1.00 67.56 213 ALA A C 1
ATOM 1633 O O . ALA A 1 213 ? 16.967 -5.837 -19.850 1.00 67.56 213 ALA A O 1
ATOM 1634 N N . THR A 1 214 ? 17.990 -5.313 -21.789 1.00 67.69 214 THR A N 1
ATOM 1635 C CA . THR A 1 214 ? 18.553 -4.024 -21.345 1.00 67.69 214 THR A CA 1
ATOM 16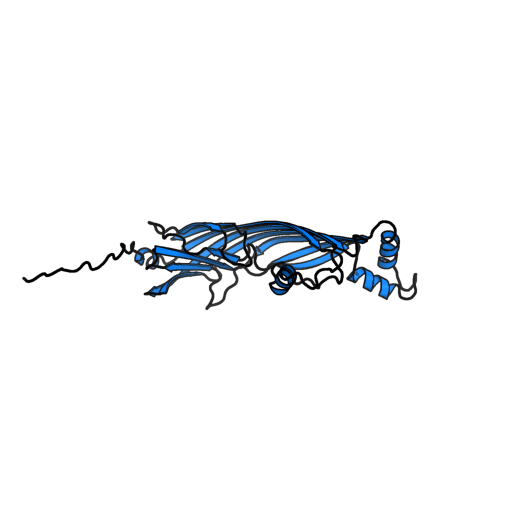36 C C . THR A 1 214 ? 17.767 -2.789 -21.795 1.00 67.69 214 THR A C 1
ATOM 1638 O O . THR A 1 214 ? 17.636 -1.858 -21.006 1.00 67.69 214 THR A O 1
ATOM 1641 N N . CYS A 1 215 ? 17.232 -2.731 -23.018 1.00 70.50 215 CYS A N 1
ATOM 1642 C CA . CYS A 1 215 ? 16.490 -1.580 -23.559 1.00 70.50 215 CYS A CA 1
ATOM 1643 C C . CYS A 1 215 ? 15.593 -2.003 -24.740 1.00 70.50 215 CYS A C 1
ATOM 1645 O O . CYS A 1 215 ? 15.789 -1.603 -25.894 1.00 70.50 215 CYS A O 1
ATOM 1647 N N . ALA A 1 216 ? 14.611 -2.857 -24.453 1.00 78.50 216 ALA A N 1
ATOM 1648 C CA . ALA A 1 216 ? 13.577 -3.228 -25.412 1.00 78.50 216 ALA A CA 1
ATOM 1649 C C . ALA A 1 216 ? 12.674 -2.027 -25.727 1.00 78.50 216 ALA A C 1
ATOM 1651 O O . ALA A 1 216 ? 12.440 -1.181 -24.862 1.00 78.50 216 ALA A O 1
ATOM 1652 N N . THR A 1 217 ? 12.122 -1.976 -26.943 1.00 87.12 217 THR A N 1
ATOM 1653 C CA . THR A 1 217 ? 11.135 -0.944 -27.308 1.00 87.12 217 THR A CA 1
ATOM 1654 C C . THR A 1 217 ? 9.947 -0.977 -26.348 1.00 87.12 217 THR A C 1
ATOM 1656 O O . THR A 1 217 ? 9.471 0.066 -25.911 1.00 87.12 217 THR A O 1
ATOM 1659 N N . GLU A 1 218 ? 9.489 -2.183 -26.022 1.00 87.75 218 GLU A N 1
ATOM 1660 C CA . GLU A 1 218 ? 8.406 -2.440 -25.085 1.00 87.75 218 GLU A CA 1
ATOM 1661 C C . GLU A 1 218 ? 8.717 -3.732 -24.327 1.00 87.75 218 GLU A C 1
ATOM 1663 O O . GLU A 1 218 ? 9.047 -4.759 -24.925 1.00 87.75 218 GLU A O 1
ATOM 1668 N N . LYS A 1 219 ? 8.585 -3.691 -23.005 1.00 82.62 219 LYS A N 1
ATOM 1669 C CA . LYS A 1 219 ? 8.694 -4.851 -22.128 1.00 82.62 219 LYS A CA 1
ATOM 1670 C C . LYS A 1 219 ? 7.449 -4.921 -21.257 1.00 82.62 219 LYS A C 1
ATOM 1672 O O . LYS A 1 219 ? 7.147 -3.992 -20.513 1.00 82.62 219 LYS A O 1
ATOM 1677 N N . LYS A 1 220 ? 6.730 -6.041 -21.340 1.00 87.75 220 LYS A N 1
ATOM 1678 C CA . LYS A 1 220 ? 5.594 -6.339 -20.458 1.00 87.75 220 LYS A CA 1
ATOM 1679 C C . LYS A 1 220 ? 6.046 -7.271 -19.356 1.00 87.75 220 LYS A C 1
ATOM 1681 O O . LYS A 1 220 ? 6.758 -8.240 -19.615 1.00 87.75 220 LYS A O 1
ATOM 1686 N N . GLY A 1 221 ? 5.612 -6.985 -18.143 1.00 84.56 221 GLY A N 1
ATOM 1687 C CA . GLY A 1 221 ? 5.955 -7.760 -16.967 1.00 84.56 221 GLY A CA 1
ATOM 1688 C C . GLY A 1 221 ? 4.826 -7.786 -15.955 1.00 84.56 221 GLY A C 1
ATOM 1689 O O . GLY A 1 221 ? 3.764 -7.184 -16.134 1.00 84.56 221 GLY A O 1
ATOM 1690 N N . LYS A 1 222 ? 5.088 -8.516 -14.881 1.00 84.31 222 LYS A N 1
ATOM 1691 C CA . LYS A 1 222 ? 4.297 -8.489 -13.663 1.00 84.31 222 LYS A CA 1
ATOM 1692 C C . LYS A 1 222 ? 5.194 -8.050 -12.531 1.00 84.31 222 LYS A C 1
ATOM 1694 O O . LYS A 1 222 ? 6.398 -8.307 -12.578 1.00 84.31 222 LYS A O 1
ATOM 1699 N N . VAL A 1 223 ? 4.592 -7.396 -11.559 1.00 83.00 223 VAL A N 1
ATOM 1700 C CA . VAL A 1 223 ? 5.328 -6.804 -10.467 1.00 83.00 223 VAL A CA 1
ATOM 1701 C C . VAL A 1 223 ? 4.492 -6.833 -9.199 1.00 83.00 223 VAL A C 1
ATOM 1703 O O . VAL A 1 223 ? 3.286 -6.624 -9.270 1.00 83.00 223 VAL A O 1
ATOM 1706 N N . GLU A 1 224 ? 5.105 -7.193 -8.082 1.00 86.31 224 GLU A N 1
ATOM 1707 C CA . GLU A 1 224 ? 4.421 -7.413 -6.806 1.00 86.31 224 GLU A CA 1
ATOM 1708 C C . GLU A 1 224 ? 4.542 -6.180 -5.922 1.00 86.31 224 GLU A C 1
ATOM 1710 O O . GLU A 1 224 ? 5.671 -5.815 -5.611 1.00 86.31 224 GLU A O 1
ATOM 1715 N N . ILE A 1 225 ? 3.392 -5.594 -5.566 1.00 83.38 225 ILE A N 1
ATOM 1716 C CA . ILE A 1 225 ? 3.202 -4.363 -4.791 1.00 83.38 225 ILE A CA 1
ATOM 1717 C C . ILE A 1 225 ? 2.798 -4.682 -3.364 1.00 83.38 225 ILE A C 1
ATOM 1719 O O . ILE A 1 225 ? 1.772 -5.313 -3.144 1.00 83.38 225 ILE A O 1
ATOM 1723 N N . GLU A 1 226 ? 3.605 -4.195 -2.426 1.00 83.19 226 GLU A N 1
ATOM 1724 C CA . GLU A 1 226 ? 3.467 -4.323 -0.977 1.00 83.19 226 GLU A CA 1
ATOM 1725 C C . GLU A 1 226 ? 3.616 -2.945 -0.308 1.00 83.19 226 GLU A C 1
ATOM 1727 O O . GLU A 1 226 ? 4.242 -2.040 -0.871 1.00 83.19 226 GLU A O 1
ATOM 1732 N N . GLY A 1 227 ? 3.045 -2.788 0.889 1.00 81.69 227 GLY A N 1
ATOM 1733 C CA . GLY A 1 227 ? 3.089 -1.541 1.659 1.00 81.69 227 GLY A CA 1
ATOM 1734 C C . GLY A 1 227 ? 2.211 -0.421 1.087 1.00 81.69 227 GLY A C 1
ATOM 1735 O O . GLY A 1 227 ? 1.193 -0.667 0.437 1.00 81.69 227 GLY A O 1
ATOM 1736 N N . GLY A 1 228 ? 2.584 0.833 1.359 1.00 85.62 228 GLY A N 1
ATOM 1737 C CA . GLY A 1 228 ? 1.820 2.000 0.907 1.00 85.62 228 GLY A CA 1
ATOM 1738 C C . GLY A 1 228 ? 0.406 2.004 1.487 1.00 85.62 228 GLY A C 1
ATOM 1739 O O . GLY A 1 228 ? 0.228 1.816 2.685 1.00 85.62 228 GLY A O 1
ATOM 1740 N N . ALA A 1 229 ? -0.613 2.204 0.649 1.00 88.81 229 ALA A N 1
ATOM 1741 C CA . ALA A 1 229 ? -2.008 2.172 1.092 1.00 88.81 229 ALA A CA 1
ATOM 1742 C C . ALA A 1 229 ? -2.521 0.753 1.422 1.00 88.81 229 ALA A C 1
ATOM 1744 O O . ALA A 1 229 ? -3.646 0.623 1.907 1.00 88.81 229 ALA A O 1
ATOM 1745 N N . LEU A 1 230 ? -1.746 -0.310 1.168 1.00 88.56 230 LEU A N 1
ATOM 1746 C CA . LEU A 1 230 ? -2.131 -1.692 1.494 1.00 88.56 230 LEU A CA 1
ATOM 1747 C C . LEU A 1 230 ? -2.022 -2.013 2.989 1.00 88.56 230 LEU A C 1
ATOM 1749 O O . LEU A 1 230 ? -2.636 -2.977 3.443 1.00 88.56 230 LEU A O 1
ATOM 1753 N N . SER A 1 231 ? -1.304 -1.199 3.758 1.00 88.62 231 SER A N 1
ATOM 1754 C CA . SER A 1 231 ? -1.212 -1.310 5.211 1.00 88.62 231 SER A CA 1
ATOM 1755 C C . SER A 1 231 ? -1.384 0.054 5.868 1.00 88.62 231 SER A C 1
ATOM 1757 O O . SER A 1 231 ? -1.114 1.106 5.283 1.00 88.62 231 SER A O 1
ATOM 1759 N N . GLY A 1 232 ? -1.870 0.060 7.104 1.00 88.62 232 GLY A N 1
ATOM 1760 C CA . GLY A 1 232 ? -2.108 1.307 7.811 1.00 88.62 232 GLY A CA 1
ATOM 1761 C C . GLY A 1 232 ? -2.191 1.131 9.311 1.00 88.62 232 GLY A C 1
ATOM 1762 O O . GLY A 1 232 ? -2.773 0.163 9.792 1.00 88.62 232 GLY A O 1
ATOM 1763 N N . LEU A 1 233 ? -1.624 2.096 10.032 1.00 90.25 233 LEU A N 1
ATOM 1764 C CA . LEU A 1 233 ? -1.648 2.174 11.487 1.00 90.25 233 LEU A CA 1
ATOM 1765 C C . LEU A 1 233 ? -2.010 3.595 11.894 1.00 90.25 233 LEU A C 1
ATOM 1767 O O . LEU A 1 233 ? -1.368 4.550 11.463 1.00 90.25 233 LEU A O 1
ATOM 1771 N N . VAL A 1 234 ? -3.009 3.743 12.753 1.00 91.25 234 VAL A N 1
ATOM 1772 C CA . VAL A 1 234 ? -3.325 5.016 13.400 1.00 91.25 234 VAL A CA 1
ATOM 1773 C C . VAL A 1 234 ? -3.287 4.783 14.896 1.00 91.25 234 VAL A C 1
ATOM 1775 O O . VAL A 1 234 ? -3.977 3.898 15.389 1.00 91.25 234 VAL A O 1
ATOM 1778 N N . GLU A 1 235 ? -2.493 5.569 15.612 1.00 91.56 235 GLU A N 1
ATOM 1779 C CA . GLU A 1 235 ? -2.309 5.427 17.054 1.00 91.56 235 GLU A CA 1
ATOM 1780 C C . GLU A 1 235 ? -2.830 6.632 17.826 1.00 91.56 235 GLU A C 1
ATOM 1782 O O . GLU A 1 235 ? -2.874 7.753 17.308 1.00 91.56 235 GLU A O 1
ATOM 1787 N N . ASN A 1 236 ? -3.131 6.404 19.106 1.00 92.44 236 ASN A N 1
ATOM 1788 C CA . ASN A 1 236 ? -3.466 7.444 20.080 1.00 92.44 236 ASN A CA 1
ATOM 1789 C C . ASN A 1 236 ? -4.714 8.267 19.713 1.00 92.44 236 ASN A C 1
ATOM 1791 O O . ASN A 1 236 ? -4.801 9.459 20.015 1.00 92.44 236 ASN A O 1
ATOM 1795 N N . VAL A 1 237 ? -5.698 7.639 19.069 1.00 94.69 237 VAL A N 1
ATOM 1796 C CA . VAL A 1 237 ? -6.976 8.282 18.754 1.00 94.69 237 VAL A CA 1
ATOM 1797 C C . VAL A 1 237 ? -7.828 8.352 20.026 1.00 94.69 237 VAL A C 1
ATOM 1799 O O . VAL A 1 237 ? -7.966 7.333 20.695 1.00 94.69 237 VAL A O 1
ATOM 1802 N N . PRO A 1 238 ? -8.429 9.499 20.390 1.00 94.56 238 PRO A N 1
ATOM 1803 C CA . PRO A 1 238 ? -9.281 9.590 21.576 1.00 94.56 238 PRO A CA 1
ATOM 1804 C C . PRO A 1 238 ? -10.444 8.596 21.538 1.00 94.56 238 PRO A C 1
ATOM 1806 O O . PRO A 1 238 ? -11.089 8.433 20.498 1.00 94.56 238 PRO A O 1
ATOM 1809 N N . LEU A 1 239 ? -10.743 7.957 22.672 1.00 93.06 239 LEU A N 1
ATOM 1810 C CA . LEU A 1 239 ? -11.892 7.061 22.763 1.00 93.06 239 LEU A CA 1
ATOM 1811 C C . LEU A 1 239 ? -13.202 7.822 22.510 1.00 93.06 239 LEU A C 1
ATOM 1813 O O . LEU A 1 239 ? -13.405 8.906 23.060 1.00 93.06 239 LEU A O 1
ATOM 1817 N N . PRO A 1 240 ? -14.114 7.261 21.697 1.00 91.75 240 PRO A N 1
ATOM 1818 C CA . PRO A 1 240 ? -15.413 7.869 21.458 1.00 91.75 240 PRO A CA 1
ATOM 1819 C C . PRO A 1 240 ? -16.303 7.732 22.697 1.00 91.75 240 PRO A C 1
ATOM 1821 O O . PRO A 1 240 ? -16.260 6.706 23.372 1.00 91.75 240 PRO A O 1
ATOM 1824 N N . ASP A 1 241 ? -17.192 8.700 22.940 1.00 87.25 241 ASP A N 1
ATOM 1825 C CA . ASP A 1 241 ? -18.208 8.613 24.007 1.00 87.25 241 ASP A CA 1
ATOM 1826 C C . ASP A 1 241 ? -19.191 7.445 23.792 1.00 87.25 241 ASP A C 1
ATOM 1828 O O . ASP A 1 241 ? -19.752 6.899 24.742 1.00 87.25 241 ASP A O 1
ATOM 1832 N N . GLY A 1 242 ? -19.406 7.062 22.530 1.00 90.25 242 GLY A N 1
ATOM 1833 C CA . GLY A 1 242 ? -20.261 5.948 22.127 1.00 90.25 242 GLY A CA 1
ATOM 1834 C C . GLY A 1 242 ? -19.493 4.661 21.827 1.00 90.25 242 GLY A C 1
ATOM 1835 O O . GLY A 1 242 ? -18.328 4.496 22.177 1.00 90.25 242 GLY A O 1
ATOM 1836 N N . LEU A 1 243 ? -20.170 3.738 21.138 1.00 92.44 243 LEU A N 1
ATOM 1837 C CA . LEU A 1 243 ? -19.562 2.493 20.666 1.00 92.44 243 LEU A CA 1
ATOM 1838 C C . LEU A 1 243 ? -18.906 2.627 19.289 1.00 92.44 243 LEU A C 1
ATOM 1840 O O . LEU A 1 243 ? -18.172 1.738 18.912 1.00 92.44 243 LEU A O 1
ATOM 1844 N N . ALA A 1 244 ? -19.157 3.680 18.512 1.00 94.62 244 ALA A N 1
ATOM 1845 C CA . ALA A 1 244 ? -18.628 3.775 17.151 1.00 94.62 244 ALA A CA 1
ATOM 1846 C C . ALA A 1 244 ? -17.186 4.308 17.132 1.00 94.62 244 ALA A C 1
ATOM 1848 O O . ALA A 1 244 ? -16.950 5.426 17.586 1.00 94.62 244 ALA A O 1
ATOM 1849 N N . PHE A 1 245 ? -16.251 3.550 16.552 1.00 95.12 245 PHE A N 1
ATOM 1850 C CA . PHE A 1 245 ? -14.897 4.030 16.257 1.00 95.12 245 PHE A CA 1
ATOM 1851 C C . PHE A 1 245 ? -14.878 4.633 14.861 1.00 95.12 245 PHE A C 1
ATOM 1853 O O . PHE A 1 245 ? -14.970 3.912 13.867 1.00 95.12 245 PHE A O 1
ATOM 1860 N N . GLU A 1 246 ? -14.779 5.952 14.772 1.00 96.38 246 GLU A N 1
ATOM 1861 C CA . GLU A 1 246 ? -14.767 6.666 13.498 1.00 96.38 246 GLU A CA 1
ATOM 1862 C C . GLU A 1 246 ? -13.707 7.754 13.525 1.00 96.38 246 GLU A C 1
ATOM 1864 O O . GLU A 1 246 ? -13.469 8.379 14.560 1.00 96.38 246 GLU A O 1
ATOM 1869 N N . GLY A 1 247 ? -13.083 7.990 12.379 1.00 95.31 247 GLY A N 1
ATOM 1870 C CA . GLY A 1 247 ? -12.094 9.043 12.263 1.00 95.31 247 GLY A CA 1
ATOM 1871 C C . GLY A 1 247 ? -11.415 9.080 10.908 1.00 95.31 247 GLY A C 1
ATOM 1872 O O . GLY A 1 247 ? -11.679 8.272 10.014 1.00 95.31 247 GLY A O 1
ATOM 1873 N N . GLU A 1 248 ? -10.545 10.069 10.772 1.00 95.56 248 GLU A N 1
ATOM 1874 C CA . GLU A 1 248 ? -9.614 10.202 9.665 1.00 95.56 248 GLU A CA 1
ATOM 1875 C C . GLU A 1 248 ? -8.262 10.679 10.193 1.00 95.56 248 GLU A C 1
ATOM 1877 O O . GLU A 1 248 ? -8.189 11.407 11.186 1.00 95.56 248 GLU A O 1
ATOM 1882 N N . GLY A 1 249 ? -7.184 10.247 9.550 1.00 91.56 249 GLY A N 1
ATOM 1883 C CA . GLY A 1 249 ? -5.833 10.538 10.007 1.00 91.56 249 GLY A CA 1
ATOM 1884 C C . GLY A 1 249 ? -4.765 9.960 9.084 1.00 91.56 249 GLY A C 1
ATOM 1885 O O . GLY A 1 249 ? -5.074 9.146 8.212 1.00 91.56 249 GLY A O 1
ATOM 1886 N N . PRO A 1 250 ? -3.509 10.404 9.228 1.00 91.06 250 PRO A N 1
ATOM 1887 C CA . PRO A 1 250 ? -2.392 9.813 8.509 1.00 91.06 250 PRO A CA 1
ATOM 1888 C C . PRO A 1 250 ? -2.012 8.453 9.109 1.00 91.06 250 PRO A C 1
ATOM 1890 O O . PRO A 1 250 ? -2.092 8.262 10.324 1.00 91.06 250 PRO A O 1
ATOM 1893 N N . SER A 1 251 ? -1.553 7.537 8.258 1.00 88.56 251 SER A N 1
ATOM 1894 C CA . SER A 1 251 ? -0.878 6.316 8.696 1.00 88.56 251 SER A CA 1
ATOM 1895 C C . SER A 1 251 ? 0.460 6.662 9.354 1.00 88.56 251 SER A C 1
ATOM 1897 O O . SER A 1 251 ? 1.183 7.545 8.888 1.00 88.56 251 SER A O 1
ATOM 1899 N N . GLN A 1 252 ? 0.789 5.957 10.432 1.00 82.50 252 GLN A N 1
ATOM 1900 C CA . GLN A 1 252 ? 2.013 6.127 11.214 1.00 82.50 252 GLN A CA 1
ATOM 1901 C C . GLN A 1 252 ? 3.101 5.106 10.849 1.00 82.50 252 GLN A C 1
ATOM 1903 O O . GLN A 1 252 ? 4.214 5.194 11.367 1.00 82.50 252 GLN A O 1
ATOM 1908 N N . PHE A 1 253 ? 2.830 4.180 9.920 1.00 74.00 253 PHE A N 1
ATOM 1909 C CA . PHE A 1 253 ? 3.870 3.318 9.354 1.00 74.00 253 PHE A CA 1
ATOM 1910 C C . PHE A 1 253 ? 4.950 4.171 8.669 1.00 74.00 253 PHE A C 1
ATOM 1912 O O . PHE A 1 253 ? 4.663 4.986 7.789 1.00 74.00 253 PHE A O 1
ATOM 1919 N N . THR A 1 254 ? 6.211 3.988 9.070 1.00 54.53 254 THR A N 1
ATOM 1920 C CA . THR A 1 254 ? 7.372 4.775 8.599 1.00 54.53 254 THR A CA 1
ATOM 1921 C C . THR A 1 254 ? 7.612 4.694 7.089 1.00 54.53 254 THR A C 1
ATOM 1923 O O . THR A 1 254 ? 8.190 5.598 6.490 1.00 54.53 254 THR A O 1
ATOM 1926 N N . ASP A 1 255 ? 7.168 3.607 6.483 1.00 55.34 255 ASP A N 1
ATOM 1927 C CA . ASP A 1 255 ? 7.229 3.243 5.073 1.00 55.34 255 ASP A CA 1
ATOM 1928 C C . ASP A 1 255 ? 5.999 3.732 4.283 1.00 55.34 255 ASP A C 1
ATOM 1930 O O . ASP A 1 255 ? 6.068 3.879 3.063 1.00 55.34 255 ASP A O 1
ATOM 1934 N N . ALA A 1 256 ? 4.917 4.103 4.977 1.00 55.88 256 ALA A N 1
ATOM 1935 C CA . ALA A 1 256 ? 3.654 4.560 4.400 1.00 55.88 256 ALA A CA 1
ATOM 1936 C C . ALA A 1 256 ? 3.482 6.091 4.386 1.00 55.88 256 ALA A C 1
ATOM 1938 O O . ALA A 1 256 ? 2.405 6.547 4.027 1.00 55.88 256 ALA A O 1
ATOM 1939 N N . GLY A 1 257 ? 4.509 6.864 4.772 1.00 56.75 257 GLY A N 1
ATOM 1940 C CA . GLY A 1 257 ? 4.505 8.238 5.330 1.00 56.75 257 GLY A CA 1
ATOM 1941 C C . GLY A 1 257 ? 3.603 9.369 4.790 1.00 56.75 257 GLY A C 1
ATOM 1942 O O . GLY A 1 257 ? 3.679 10.464 5.332 1.00 56.75 257 GLY A O 1
ATOM 1943 N N . ASP A 1 258 ? 2.734 9.141 3.806 1.00 78.19 258 ASP A N 1
ATOM 1944 C CA . ASP A 1 258 ? 1.704 10.074 3.325 1.00 78.19 258 ASP A CA 1
ATOM 1945 C C . ASP A 1 258 ? 0.311 9.422 3.138 1.00 78.19 258 ASP A C 1
ATOM 1947 O O . ASP A 1 258 ? -0.597 10.039 2.572 1.00 78.19 258 ASP A O 1
ATOM 1951 N N . VAL A 1 259 ? 0.106 8.179 3.593 1.00 88.25 259 VAL A N 1
ATOM 1952 C CA . VAL A 1 259 ? -1.186 7.487 3.461 1.00 88.25 259 VAL A CA 1
ATOM 1953 C C . VAL A 1 259 ? -2.227 8.156 4.352 1.00 88.25 259 VAL A C 1
ATOM 1955 O O . VAL A 1 259 ? -2.093 8.200 5.574 1.00 88.25 259 VAL A O 1
ATOM 1958 N N . LYS A 1 260 ? -3.305 8.644 3.743 1.00 94.00 260 LYS A N 1
ATOM 1959 C CA . LYS A 1 260 ? -4.473 9.183 4.446 1.00 94.00 260 LYS A CA 1
ATOM 1960 C C . LYS A 1 260 ? -5.505 8.089 4.611 1.00 94.00 260 LYS A C 1
ATOM 1962 O O . LYS A 1 260 ? -5.937 7.510 3.616 1.00 94.00 260 LYS A O 1
ATOM 1967 N N . MET A 1 261 ? -5.924 7.864 5.846 1.00 94.69 261 MET A N 1
ATOM 1968 C CA . MET A 1 261 ? -6.908 6.862 6.219 1.00 94.69 261 MET A CA 1
ATOM 1969 C C . MET A 1 261 ? -8.194 7.517 6.709 1.00 94.69 261 MET A C 1
ATOM 1971 O O . MET A 1 261 ? -8.172 8.545 7.386 1.00 94.69 261 MET A O 1
ATOM 1975 N N . ARG A 1 262 ? -9.315 6.868 6.420 1.00 96.88 262 ARG A N 1
ATOM 1976 C CA . ARG A 1 262 ? -10.617 7.092 7.039 1.00 96.88 262 ARG A CA 1
ATOM 1977 C C . ARG A 1 262 ? -11.187 5.745 7.445 1.00 96.88 262 ARG A C 1
ATOM 1979 O O . ARG A 1 262 ? -11.164 4.807 6.654 1.00 96.88 262 ARG A O 1
ATOM 1986 N N . TRP A 1 263 ? -11.721 5.653 8.654 1.00 96.38 263 TRP A N 1
ATOM 1987 C CA . TRP A 1 263 ? -12.296 4.417 9.170 1.00 96.38 263 TRP A CA 1
ATOM 1988 C C . TRP A 1 263 ? -13.649 4.662 9.828 1.00 96.38 263 TRP A C 1
ATOM 1990 O O . TRP A 1 263 ? -13.954 5.749 10.322 1.00 96.38 263 TRP A O 1
ATOM 2000 N N . SER A 1 264 ? -14.468 3.617 9.826 1.00 96.88 264 SER A N 1
ATOM 2001 C CA . SER A 1 264 ? -15.703 3.544 10.599 1.00 96.88 264 SER A CA 1
ATOM 2002 C C . SER A 1 264 ? -15.917 2.100 11.017 1.00 96.88 264 SER A C 1
ATOM 2004 O O . SER A 1 264 ? -15.945 1.215 10.167 1.00 96.88 264 SER A O 1
ATOM 2006 N N . CYS A 1 265 ? -16.059 1.867 12.315 1.00 95.81 265 CYS A N 1
ATOM 2007 C CA . CYS A 1 265 ? -16.370 0.580 12.916 1.00 95.81 265 CYS A CA 1
ATOM 2008 C C . CYS A 1 265 ? -17.535 0.753 13.882 1.00 95.81 265 CYS A C 1
ATOM 2010 O O . CYS A 1 265 ? -17.486 1.575 14.798 1.00 95.81 265 CYS A O 1
ATOM 2012 N N . ARG A 1 266 ? -18.594 -0.032 13.685 1.00 95.75 266 ARG A N 1
ATOM 2013 C CA . ARG A 1 266 ? -19.819 0.035 14.489 1.00 95.75 266 ARG A CA 1
ATOM 2014 C C . ARG A 1 266 ? -20.248 -1.365 14.935 1.00 95.75 266 ARG A C 1
ATOM 2016 O O . ARG A 1 266 ? -19.996 -2.315 14.191 1.00 95.75 266 ARG A O 1
ATOM 2023 N N . PRO A 1 267 ? -20.917 -1.501 16.092 1.00 94.50 267 PRO A N 1
ATOM 2024 C CA . PRO A 1 267 ? -21.572 -2.751 16.478 1.00 94.50 267 PRO A CA 1
ATOM 2025 C C . PRO A 1 267 ? -22.534 -3.254 15.386 1.00 94.50 267 PRO A C 1
ATOM 2027 O O . PRO A 1 267 ? -23.200 -2.439 14.739 1.00 94.50 267 PRO A O 1
ATOM 2030 N N . GLU A 1 268 ? -22.587 -4.574 15.173 1.00 88.56 268 GLU A N 1
ATOM 2031 C CA . GLU A 1 268 ? -23.547 -5.244 14.266 1.00 88.56 268 GLU A CA 1
ATOM 2032 C C . GLU A 1 268 ? -24.877 -5.585 14.952 1.00 88.56 268 GLU A C 1
ATOM 2034 O O . GLU A 1 268 ? -24.850 -6.049 16.116 1.00 88.56 268 GLU A O 1
#

Foldseek 3Di:
DDDDDDDDDDPPPPLLPPVVLVVFQKKKKKKKKKDWDKDKDAFDPVADPDDVVVVCCQVVCLVLFVDDDQDFRWGIKIKIKIKIKIKIFMWRDWDCPDQQFIKTADAPGMKIWMWIWMWMWTAGDVNQKIKIKIWIDTGIWDFDDDPVGGQWMKGQRSSLQFIKIKHATAWDKTKMKMAMAGPDPCRVVLVCLLPFDCVRPPCSVVSNVVSLVNHDRMDIDITIGGDARRIFMDTGHHHDSDNKDWDWDHGPPPSNGGMIMTMIMHRD

pLDDT: mean 76.99, std 19.56, range [31.78, 97.19]

Sequence (268 aa):
MIAAVIGAGSSAAEASDIGRFLEVKRWKCTIEASLERDVRGQTGPGGMAYDPKRQFMQALGASGVNMPAPGGNTDSYHEVISETVKAHFRLHHVYDGGPDGIQISGWNNGGAEVHVRHVFEGTEQKQAIMRDKTAVYDGPAMFTGDEVEPPFQIWIYPDQGTYSLEYHLDPVTARQVEHCRMKAGMEAERRQMEKATDAEMPLGGFMRGLVGATCATEKKGKVEIEGGALSGLVENVPLPDGLAFEGEGPSQFTDAGDVKMRWSCRPE

Radius of gyration: 26.34 Å; chains: 1; bounding box: 52×38×108 Å

Secondary structure (DSSP, 8-state):
-----------------THHHHT---EEEEEEEEEEEEEEEE--TTTTSS-HHHHHHHHS-TTT--PPPPSS-EEEEEEEEEEEEEEEEEE-EEEE-GGG-EEEEE-SSEEEEEEEEEEEEEEETTTTEEEEEEEEEEEEEPBP--SSS-SEEEEEETTTTEEEEEEEB--EEEEEEEEEEE-TTTHHHHHHHHH--TTTSTTHHHHHHHHHHH--SEEEEEEEE-SGGGEEEEEEEEPPSSS-EEEEEE---TTSTT-EEEEEEEE-